Protein AF-A0A830BUR4-F1 (afdb_monomer)

Nearest PDB structures (foldseek):
  4pqi-assembly1_A  TM=8.474E-01  e=1.533E-12  Populus trichocarpa
  4pqh-assembly1_A  TM=8.146E-01  e=2.784E-12  Populus trichocarpa
  4pqh-assembly2_B  TM=8.080E-01  e=7.161E-12  Populus trichocarpa
  5lol-assembly1_A  TM=7.003E-01  e=1.569E-04  Arabidopsis thaliana
  5j4u-assembly1_A-2  TM=6.933E-01  e=1.624E-03  Populus trichocarpa

Organism: NCBI:txid374723

InterPro domains:
  IPR036282 Glutathione S-transferase, C-terminal domain superfamily [SSF47616] (143-254)
  IPR044629 Glutathione S-transferase L1/2/3 [PTHR44328] (130-256)

Sequence (258 aa):
MATLNISYHHSIIHNYTCYKNNSCKFCPKSSSIFVKKPLILKLLNYSATSGSIPAVSANASRSVEEVLPPVLDSSSNPPAIFDETPKLYISYSCPYAQRVWITRNWTARYNKTGAYRSKEQAVLVQGKSVPRKQAKIEFAEELFSFTGSFYKAVTTSLKENRMDEAGAAFDEIEIALSKFNDGPFFLGKFSLVDIAYAPFIERFRAFFSDLKNYDITSGRPRFALWVEEMNKIEAYKQTQLDPKEHVESYKKRFLSSK

pLDDT: mean 72.06, std 26.35, range [24.7, 98.56]

Foldseek 3Di:
DQDAAADADEADDPVDPCPPDQDPVPDPRPDDPPCPDDDPPPPPDDDDDDDDDDDDDDDDDDPPQDDDDDHDYPPDDDDDDPPPRHYQYDDLLDLVSLLVQLVSLVVVVCVVVCVVVVVVVVPPDDDDDPVLVVVLVVLLVVLVVCLVQQLVQLLVCLQVVHCPSNLVSLVVVLVQQVPDPCDLDSSRDDDSSLSSCVSVVLLSQLQCCVPVVDHSCVVRPSVVVSNVVQCVRPSSVSSDDDSVVSNVVSCVVRVPDD

Solvent-accessible surface area (backbone atoms only — not comparable to full-atom values): 16071 Å² total; per-residue (Å²): 133,90,72,72,40,79,40,50,31,80,54,65,94,62,90,76,59,67,83,77,45,103,68,49,96,87,52,87,69,95,67,81,78,75,78,70,83,77,81,86,83,72,84,81,80,79,88,78,85,92,81,91,81,82,93,76,83,92,76,79,92,69,84,77,80,77,83,76,78,76,78,34,42,80,86,51,81,84,75,85,89,82,75,88,65,53,65,48,70,36,45,84,85,38,48,74,43,40,33,56,50,29,51,49,41,42,51,54,49,41,58,72,71,48,57,59,74,54,48,73,75,50,74,83,64,84,90,73,61,66,68,66,56,49,54,48,51,54,52,45,54,53,50,61,62,42,52,60,58,44,53,46,33,39,53,49,20,65,58,71,74,48,53,68,56,27,49,53,47,51,49,51,49,30,54,47,36,62,74,29,88,77,39,66,25,62,71,8,47,89,48,72,66,50,44,67,47,45,46,54,51,58,41,50,51,38,37,32,42,74,77,64,74,39,66,87,45,67,98,25,68,55,44,39,48,29,54,55,56,51,67,68,35,63,38,46,54,79,62,63,73,61,55,65,60,45,33,54,55,44,42,64,72,57,64,59,76,131

Structure (mmCIF, N/CA/C/O backbone):
data_AF-A0A830BUR4-F1
#
_entry.id   AF-A0A830BUR4-F1
#
loop_
_atom_site.group_PDB
_atom_site.id
_atom_site.type_symbol
_atom_site.label_atom_id
_atom_site.label_alt_id
_atom_site.label_comp_id
_atom_site.label_asym_id
_atom_site.label_entity_id
_atom_site.label_seq_id
_atom_site.pdbx_PDB_ins_code
_atom_site.Cartn_x
_atom_site.Cartn_y
_atom_site.Cartn_z
_atom_site.occupancy
_atom_site.B_iso_or_equiv
_atom_site.auth_seq_id
_atom_site.auth_comp_id
_atom_site.auth_asym_id
_atom_site.auth_atom_id
_atom_site.pdbx_PDB_model_num
ATOM 1 N N . MET A 1 1 ? 19.780 -7.300 -23.190 1.00 29.19 1 MET A N 1
ATOM 2 C CA . MET A 1 1 ? 18.723 -7.109 -22.172 1.00 29.19 1 MET A CA 1
ATOM 3 C C . MET A 1 1 ? 19.359 -7.357 -20.819 1.00 29.19 1 MET A C 1
ATOM 5 O O . MET A 1 1 ? 19.787 -8.477 -20.594 1.00 29.19 1 MET A O 1
ATOM 9 N N . ALA A 1 2 ? 19.486 -6.344 -19.961 1.00 29.56 2 ALA A N 1
ATOM 10 C CA . ALA A 1 2 ? 19.961 -6.562 -18.597 1.00 29.56 2 ALA A CA 1
ATOM 11 C C . ALA A 1 2 ? 18.814 -7.158 -17.768 1.00 29.56 2 ALA A C 1
ATOM 13 O O . ALA A 1 2 ? 17.835 -6.477 -17.461 1.00 29.56 2 ALA A O 1
ATOM 14 N N . THR A 1 3 ? 18.893 -8.450 -17.469 1.00 30.92 3 THR A N 1
ATOM 15 C CA . THR A 1 3 ? 18.047 -9.112 -16.473 1.00 30.92 3 THR A CA 1
ATOM 16 C C . THR A 1 3 ? 18.556 -8.730 -15.086 1.00 30.92 3 THR A C 1
ATOM 18 O O . THR A 1 3 ? 19.649 -9.123 -14.693 1.00 30.92 3 THR A O 1
ATOM 21 N N . LEU A 1 4 ? 17.782 -7.918 -14.362 1.00 37.41 4 LEU A N 1
ATOM 22 C CA . LEU A 1 4 ? 17.985 -7.678 -12.932 1.00 37.41 4 LEU A CA 1
ATOM 23 C C . LEU A 1 4 ? 17.627 -8.955 -12.173 1.00 37.41 4 LEU A C 1
ATOM 25 O O . LEU A 1 4 ? 16.449 -9.303 -12.091 1.00 37.41 4 LEU A O 1
ATOM 29 N N . ASN A 1 5 ? 18.632 -9.633 -11.626 1.00 39.12 5 ASN A N 1
ATOM 30 C CA . ASN A 1 5 ? 18.430 -10.812 -10.793 1.00 39.12 5 ASN A CA 1
ATOM 31 C C . ASN A 1 5 ? 18.110 -10.375 -9.355 1.00 39.12 5 ASN A C 1
ATOM 33 O O . ASN A 1 5 ? 18.730 -9.451 -8.817 1.00 39.12 5 ASN A O 1
ATOM 37 N N . ILE A 1 6 ? 17.144 -11.037 -8.709 1.00 43.38 6 ILE A N 1
ATOM 38 C CA . ILE A 1 6 ? 17.003 -10.952 -7.250 1.00 43.38 6 ILE A CA 1
ATOM 39 C C . ILE A 1 6 ? 18.289 -11.488 -6.645 1.00 43.38 6 ILE A C 1
ATOM 41 O O . ILE A 1 6 ? 18.734 -12.579 -6.989 1.00 43.38 6 ILE A O 1
ATOM 45 N N . SER A 1 7 ? 18.871 -10.727 -5.732 1.00 42.72 7 SER A N 1
ATOM 46 C CA . SER A 1 7 ? 19.978 -11.191 -4.920 1.00 42.72 7 SER A CA 1
ATOM 47 C C . SER A 1 7 ? 19.622 -11.124 -3.449 1.00 42.72 7 SER A C 1
ATOM 49 O O . SER A 1 7 ? 20.155 -10.306 -2.731 1.00 42.72 7 SER A O 1
ATOM 51 N N . TYR A 1 8 ? 18.771 -12.043 -3.017 1.00 59.53 8 TYR A N 1
ATOM 52 C CA . TYR A 1 8 ? 18.863 -12.722 -1.728 1.00 59.53 8 TYR A CA 1
ATOM 53 C C . TYR A 1 8 ? 18.797 -11.952 -0.384 1.00 59.53 8 TYR A C 1
ATOM 55 O O . TYR A 1 8 ? 19.220 -10.813 -0.201 1.00 59.53 8 TYR A O 1
ATOM 63 N N . HIS A 1 9 ? 18.262 -12.678 0.596 1.00 34.72 9 HIS A N 1
ATOM 64 C CA . HIS A 1 9 ? 17.986 -12.280 1.974 1.00 34.72 9 HIS A CA 1
ATOM 65 C C . HIS A 1 9 ? 19.248 -12.200 2.856 1.00 34.72 9 HIS A C 1
ATOM 67 O O . HIS A 1 9 ? 20.237 -12.873 2.601 1.00 34.72 9 HIS A O 1
ATOM 73 N N . HIS A 1 10 ? 19.198 -11.427 3.944 1.00 31.17 10 HIS A N 1
ATOM 74 C CA . HIS A 1 10 ? 20.179 -11.494 5.030 1.00 31.17 10 HIS A CA 1
ATOM 75 C C . HIS A 1 10 ? 19.468 -12.028 6.276 1.00 31.17 10 HIS A C 1
ATOM 77 O O . HIS A 1 10 ? 18.821 -11.273 7.002 1.00 31.17 10 HIS A O 1
ATOM 83 N N . SER A 1 11 ? 19.541 -13.341 6.516 1.00 32.22 11 SER A N 1
ATOM 84 C CA . SER A 1 11 ? 19.067 -13.948 7.771 1.00 32.22 11 SER A CA 1
ATOM 85 C C . SER A 1 11 ? 20.181 -13.878 8.811 1.00 32.22 11 SER A C 1
ATOM 87 O O . SER A 1 11 ? 20.706 -14.902 9.232 1.00 32.22 11 SER A O 1
ATOM 89 N N . ILE A 1 12 ? 20.596 -12.672 9.207 1.00 31.47 12 ILE A N 1
ATOM 90 C CA . ILE A 1 12 ? 21.424 -12.517 10.407 1.00 31.47 12 ILE A CA 1
ATOM 91 C C . ILE A 1 12 ? 20.608 -11.797 11.467 1.00 31.47 12 ILE A C 1
ATOM 93 O O . ILE A 1 12 ? 20.089 -10.697 11.283 1.00 31.47 12 ILE A O 1
ATOM 97 N N . ILE A 1 13 ? 20.486 -12.500 12.584 1.00 31.89 13 ILE A N 1
ATOM 98 C CA . ILE A 1 13 ? 19.861 -12.134 13.842 1.00 31.89 13 ILE A CA 1
ATOM 99 C C . ILE A 1 13 ? 20.311 -10.726 14.267 1.00 31.89 13 ILE A C 1
ATOM 101 O O . ILE A 1 13 ? 21.321 -10.534 14.936 1.00 31.89 13 ILE A O 1
ATOM 105 N N . HIS A 1 14 ? 19.503 -9.721 13.948 1.00 30.14 14 HIS A N 1
ATOM 106 C CA . HIS A 1 14 ? 19.487 -8.441 14.656 1.00 30.14 14 HIS A CA 1
ATOM 107 C C . HIS A 1 14 ? 18.072 -8.145 15.150 1.00 30.14 14 HIS A C 1
ATOM 109 O O . HIS A 1 14 ? 17.513 -7.073 14.945 1.00 30.14 14 HIS A O 1
ATOM 115 N N . ASN A 1 15 ? 17.497 -9.126 15.851 1.00 33.59 15 ASN A N 1
ATOM 116 C CA . ASN A 1 15 ? 16.184 -9.007 16.484 1.00 33.59 15 ASN A CA 1
ATOM 117 C C . ASN A 1 15 ? 16.179 -8.133 17.757 1.00 33.59 15 ASN A C 1
ATOM 119 O O . ASN A 1 15 ? 15.115 -7.929 18.322 1.00 33.59 15 ASN A O 1
ATOM 123 N N . TYR A 1 16 ? 17.317 -7.584 18.214 1.00 31.39 16 TYR A N 1
ATOM 124 C CA . TYR A 1 16 ? 17.347 -6.801 19.466 1.00 31.39 16 TYR A CA 1
ATOM 125 C C . TYR A 1 16 ? 18.245 -5.548 19.491 1.00 31.39 16 TYR A C 1
ATOM 127 O O . TYR A 1 16 ? 18.172 -4.784 20.452 1.00 31.39 16 TYR A O 1
ATOM 135 N N . THR A 1 17 ? 19.053 -5.262 18.463 1.00 26.72 17 THR A N 1
ATOM 136 C CA . THR A 1 17 ? 20.094 -4.208 18.553 1.00 26.72 17 THR A CA 1
ATOM 137 C C . THR A 1 17 ? 19.913 -2.993 17.643 1.00 26.72 17 THR A C 1
ATOM 139 O O . THR A 1 17 ? 20.356 -1.915 18.031 1.00 26.72 17 THR A O 1
ATOM 142 N N . CYS A 1 18 ? 19.213 -3.072 16.502 1.00 30.58 18 CYS A N 1
ATOM 143 C CA . CYS A 1 18 ? 19.054 -1.883 15.636 1.00 30.58 18 CYS A CA 1
ATOM 144 C C . CYS A 1 18 ? 18.072 -0.836 16.211 1.00 30.58 18 CYS A C 1
ATOM 146 O O . CYS A 1 18 ? 18.044 0.302 15.758 1.00 30.58 18 CYS A O 1
ATOM 148 N N . TYR A 1 19 ? 17.298 -1.190 17.244 1.00 42.25 19 TYR A N 1
ATOM 149 C CA . TYR A 1 19 ? 16.300 -0.298 17.848 1.00 42.25 19 TYR A CA 1
ATOM 150 C C . TYR A 1 19 ? 16.772 0.441 19.108 1.00 42.25 19 TYR A C 1
ATOM 152 O O . TYR A 1 19 ? 16.088 1.363 19.546 1.00 42.25 19 TYR A O 1
ATOM 160 N N . LYS A 1 20 ? 17.914 0.063 19.708 1.00 30.20 20 LYS A N 1
ATOM 161 C CA . LYS A 1 20 ? 18.373 0.674 20.972 1.00 30.20 20 LYS A CA 1
ATOM 162 C C . LYS A 1 20 ? 19.287 1.884 20.799 1.00 30.20 20 LYS A C 1
ATOM 164 O O . LYS A 1 20 ? 19.367 2.681 21.717 1.00 30.20 20 LYS A O 1
ATOM 169 N N . ASN A 1 21 ? 19.911 2.062 19.639 1.00 27.56 21 ASN A N 1
ATOM 170 C CA . ASN A 1 21 ? 20.669 3.266 19.313 1.00 27.56 21 ASN A CA 1
ATOM 171 C C . ASN A 1 21 ? 20.407 3.617 17.852 1.00 27.56 21 ASN A C 1
ATOM 173 O O . ASN A 1 21 ? 20.611 2.777 16.979 1.00 27.56 21 ASN A O 1
ATOM 177 N N . ASN A 1 22 ? 19.972 4.854 17.592 1.00 32.97 22 ASN A N 1
ATOM 178 C CA . ASN A 1 22 ? 19.757 5.460 16.271 1.00 32.97 22 ASN A CA 1
ATOM 179 C C . ASN A 1 22 ? 21.063 5.555 15.452 1.00 32.97 22 ASN A C 1
ATOM 181 O O . ASN A 1 22 ? 21.472 6.631 15.023 1.00 32.97 22 ASN A O 1
ATOM 185 N N . SER A 1 23 ? 21.778 4.455 15.255 1.00 35.88 23 SER A N 1
ATOM 186 C CA . SER A 1 23 ? 23.061 4.378 14.564 1.00 35.88 23 SER A CA 1
ATOM 187 C C . SER A 1 23 ? 23.277 2.986 13.973 1.00 35.88 23 SER A C 1
ATOM 189 O O . SER A 1 23 ? 24.282 2.337 14.241 1.00 35.88 23 SER A O 1
ATOM 191 N N . CYS A 1 24 ? 22.352 2.535 13.129 1.00 33.59 24 CYS A N 1
ATOM 192 C CA . CYS A 1 24 ? 22.669 1.516 12.134 1.00 33.59 24 CYS A CA 1
ATOM 193 C C . CYS A 1 24 ? 23.427 2.205 10.984 1.00 33.59 24 CYS A C 1
ATOM 195 O O . CYS A 1 24 ? 22.857 3.007 10.253 1.00 33.59 24 CYS A O 1
ATOM 197 N N . LYS A 1 25 ? 24.732 1.920 10.843 1.00 33.06 25 LYS A N 1
ATOM 198 C CA . LYS A 1 25 ? 25.628 2.495 9.812 1.00 33.06 25 LYS A CA 1
ATOM 199 C C . LYS A 1 25 ? 25.285 2.083 8.364 1.00 33.06 25 LYS A C 1
ATOM 201 O O . LYS A 1 25 ? 25.963 2.525 7.448 1.00 33.06 25 LYS A O 1
ATOM 206 N N . PHE A 1 26 ? 24.232 1.289 8.155 1.00 31.98 26 PHE A N 1
ATOM 207 C CA . PHE A 1 26 ? 23.741 0.863 6.836 1.00 31.98 26 PHE A CA 1
ATOM 208 C C . PHE A 1 26 ? 22.272 1.234 6.551 1.00 31.98 26 PHE A C 1
ATOM 210 O O . PHE A 1 26 ? 21.742 0.879 5.503 1.00 31.98 26 PHE A O 1
ATOM 217 N N . CYS A 1 27 ? 21.630 2.006 7.436 1.00 25.98 27 CYS A N 1
ATOM 218 C CA . CYS A 1 27 ? 20.387 2.718 7.132 1.00 25.98 27 CYS A CA 1
ATOM 219 C C . CYS A 1 27 ? 20.679 4.222 7.197 1.00 25.98 27 CYS A C 1
ATOM 221 O O . CYS A 1 27 ? 21.118 4.687 8.254 1.00 25.98 27 CYS A O 1
ATOM 223 N N . PRO A 1 28 ? 20.448 5.014 6.132 1.00 26.53 28 PRO A N 1
ATOM 224 C CA . PRO A 1 28 ? 20.547 6.460 6.257 1.00 26.53 28 PRO A CA 1
ATOM 225 C C . PRO A 1 28 ? 19.533 6.921 7.313 1.00 26.53 28 PRO A C 1
ATOM 227 O O . PRO A 1 28 ? 18.344 6.607 7.236 1.00 26.53 28 PRO A O 1
ATOM 230 N N . LYS A 1 29 ? 20.023 7.610 8.350 1.00 24.70 29 LYS A N 1
ATOM 231 C CA . LYS A 1 29 ? 19.183 8.155 9.418 1.00 24.70 29 LYS A CA 1
ATOM 232 C C . LYS A 1 29 ? 18.200 9.151 8.806 1.00 24.70 29 LYS A C 1
ATOM 234 O O . LYS A 1 29 ? 18.602 10.082 8.115 1.00 24.70 29 LYS A O 1
ATOM 239 N N . SER A 1 30 ? 16.918 8.962 9.100 1.00 36.38 30 SER A N 1
ATOM 240 C CA . SER A 1 30 ? 15.850 9.912 8.794 1.00 36.38 30 SER A CA 1
ATOM 241 C C . SER A 1 30 ? 15.926 11.109 9.744 1.00 36.38 30 SER A C 1
ATOM 243 O O . SER A 1 30 ? 15.117 11.256 10.656 1.00 36.38 30 SER A O 1
ATOM 245 N N . SER A 1 31 ? 16.917 11.963 9.544 1.00 31.47 31 SER A N 1
ATOM 246 C CA . SER A 1 31 ? 16.886 13.346 10.002 1.00 31.47 31 SER A CA 1
ATOM 247 C C . SER A 1 31 ? 17.868 14.135 9.146 1.00 31.47 31 SER A C 1
ATOM 249 O O . SER A 1 31 ? 19.060 13.839 9.094 1.00 31.47 31 SER A O 1
ATOM 251 N N . SER A 1 32 ? 17.341 15.132 8.433 1.00 31.39 32 SER A N 1
ATOM 252 C CA . SER A 1 32 ? 18.085 16.083 7.598 1.00 31.39 32 SER A CA 1
ATOM 253 C C . SER A 1 32 ? 18.893 15.486 6.433 1.00 31.39 32 SER A C 1
ATOM 255 O O . SER A 1 32 ? 20.097 15.692 6.328 1.00 31.39 32 SER A O 1
ATOM 257 N N . ILE A 1 33 ? 18.215 14.871 5.457 1.00 27.61 33 ILE A N 1
ATOM 258 C CA . ILE A 1 33 ? 18.626 15.117 4.068 1.00 27.61 33 ILE A CA 1
ATOM 259 C C . ILE A 1 33 ? 17.928 16.417 3.697 1.00 27.61 33 ILE A C 1
ATOM 261 O O . ILE A 1 33 ? 16.770 16.428 3.288 1.00 27.61 33 ILE A O 1
ATOM 265 N N . PHE A 1 34 ? 18.627 17.534 3.902 1.00 25.08 34 PHE A N 1
ATOM 266 C CA . PHE A 1 34 ? 18.372 18.715 3.093 1.00 25.08 34 PHE A CA 1
ATOM 267 C C . PHE A 1 34 ? 18.402 18.223 1.647 1.00 25.08 34 PHE A C 1
ATOM 269 O O . PHE A 1 34 ? 19.469 17.880 1.134 1.00 25.08 34 PHE A O 1
ATOM 276 N N . VAL A 1 35 ? 17.239 18.145 1.001 1.00 30.64 35 VAL A N 1
ATOM 277 C CA . VAL A 1 35 ? 17.153 17.995 -0.448 1.00 30.64 35 VAL A CA 1
ATOM 278 C C . VAL A 1 35 ? 17.652 19.318 -1.024 1.00 30.64 35 VAL A C 1
ATOM 280 O O . VAL A 1 35 ? 16.893 20.163 -1.488 1.00 30.64 35 VAL A O 1
ATOM 283 N N . LYS A 1 36 ? 18.969 19.547 -0.968 1.00 31.00 36 LYS A N 1
ATOM 284 C CA . LYS A 1 36 ? 19.614 20.407 -1.949 1.00 31.00 36 LYS A CA 1
ATOM 285 C C . LYS A 1 36 ? 19.379 19.686 -3.265 1.00 31.00 36 LYS A C 1
ATOM 287 O O . LYS A 1 36 ? 20.003 18.654 -3.485 1.00 31.00 36 LYS A O 1
ATOM 292 N N . LYS A 1 37 ? 18.391 20.176 -4.030 1.00 46.41 37 LYS A N 1
ATOM 293 C CA . LYS A 1 37 ? 17.994 19.741 -5.381 1.00 46.41 37 LYS A CA 1
ATOM 294 C C . LYS A 1 37 ? 18.984 18.746 -5.995 1.00 46.41 37 LYS A C 1
ATOM 296 O O . LYS A 1 37 ? 20.097 19.160 -6.327 1.00 46.41 37 LYS A O 1
ATOM 301 N N . PRO A 1 38 ? 18.576 17.493 -6.244 1.00 38.59 38 PRO A N 1
ATOM 302 C CA . PRO A 1 38 ? 19.305 16.726 -7.240 1.00 38.59 38 PRO A CA 1
ATOM 303 C C . PRO A 1 38 ? 18.405 15.928 -8.198 1.00 38.59 38 PRO A C 1
ATOM 305 O O . PRO A 1 38 ? 17.575 15.120 -7.806 1.00 38.59 38 PRO A O 1
ATOM 308 N N . LEU A 1 39 ? 18.704 16.109 -9.488 1.00 33.47 39 LEU A N 1
ATOM 309 C CA . LEU A 1 39 ? 18.888 15.017 -10.455 1.00 33.47 39 LEU A CA 1
ATOM 310 C C . LEU A 1 39 ? 17.662 14.223 -10.946 1.00 33.47 39 LEU A C 1
ATOM 312 O O . LEU A 1 39 ? 17.763 13.023 -11.169 1.00 33.47 39 LEU A O 1
ATOM 316 N N . ILE A 1 40 ? 16.566 14.897 -11.299 1.00 30.31 40 ILE A N 1
ATOM 317 C CA . ILE A 1 40 ? 15.595 14.339 -12.272 1.00 30.31 40 ILE A CA 1
ATOM 318 C C . ILE A 1 40 ? 16.031 14.597 -13.736 1.00 30.31 40 ILE A C 1
ATOM 320 O O . ILE A 1 40 ? 15.527 13.970 -14.661 1.00 30.31 40 ILE A O 1
ATOM 324 N N . LEU A 1 41 ? 17.042 15.443 -13.982 1.00 27.62 41 LEU A N 1
ATOM 325 C CA . LEU A 1 41 ? 17.372 15.920 -15.337 1.00 27.62 41 LEU A CA 1
ATOM 326 C C . LEU A 1 41 ? 18.571 15.248 -16.042 1.00 27.62 41 LEU A C 1
ATOM 328 O O . LEU A 1 41 ? 19.046 15.779 -17.040 1.00 27.62 41 LEU A O 1
ATOM 332 N N . LYS A 1 42 ? 19.098 14.112 -15.563 1.00 26.28 42 LYS A N 1
ATOM 333 C CA . LYS A 1 42 ? 20.280 13.466 -16.192 1.00 26.28 42 LYS A CA 1
ATOM 334 C C . LYS A 1 42 ? 20.063 12.076 -16.794 1.00 26.28 42 LYS A C 1
ATOM 336 O O . LYS A 1 42 ? 21.001 11.532 -17.361 1.00 26.28 42 LYS A O 1
ATOM 341 N N . LEU A 1 43 ? 18.847 11.531 -16.768 1.00 28.53 43 LEU A N 1
ATOM 342 C CA . LEU A 1 43 ? 18.550 10.239 -17.409 1.00 28.53 43 LEU A CA 1
ATOM 343 C C . LEU A 1 43 ? 18.081 10.347 -18.874 1.00 28.53 43 LEU A C 1
ATOM 345 O O . LEU A 1 43 ? 17.700 9.337 -19.450 1.00 28.53 43 LEU A O 1
ATOM 349 N N . LEU A 1 44 ? 18.123 11.534 -19.492 1.00 26.98 44 LEU A N 1
ATOM 350 C CA . LEU A 1 44 ? 17.618 11.738 -20.860 1.00 26.98 44 LEU A CA 1
ATOM 351 C C . LEU A 1 44 ? 18.677 11.758 -21.976 1.00 26.98 44 LEU A C 1
ATOM 353 O O . LEU A 1 44 ? 18.289 11.788 -23.134 1.00 26.98 44 LEU A O 1
ATOM 357 N N . ASN A 1 45 ? 19.982 11.695 -21.687 1.00 28.73 45 ASN A N 1
ATOM 358 C CA . ASN A 1 45 ? 21.013 11.853 -22.728 1.00 28.73 45 ASN A CA 1
ATOM 359 C C . ASN A 1 45 ? 22.054 10.724 -22.735 1.00 28.73 45 ASN A C 1
ATOM 361 O O . ASN A 1 45 ? 23.247 10.980 -22.579 1.00 28.73 45 ASN A O 1
ATOM 365 N N . TYR A 1 46 ? 21.625 9.479 -22.952 1.00 26.97 46 TYR A N 1
ATOM 366 C CA . TYR A 1 46 ? 22.544 8.423 -23.389 1.00 26.97 46 TYR A CA 1
ATOM 367 C C . TYR A 1 46 ? 22.088 7.880 -24.744 1.00 26.97 46 TYR A C 1
ATOM 369 O O . TYR A 1 46 ? 21.236 7.002 -24.835 1.00 26.97 46 TYR A O 1
ATOM 377 N N . SER A 1 47 ? 22.631 8.477 -25.807 1.00 31.22 47 SER A N 1
ATOM 378 C CA . SER A 1 47 ? 22.483 7.995 -27.179 1.00 31.22 47 SER A CA 1
ATOM 379 C C . SER A 1 47 ? 23.393 6.781 -27.366 1.00 31.22 47 SER A C 1
ATOM 381 O O . SER A 1 47 ? 24.609 6.903 -27.229 1.00 31.22 47 SER A O 1
ATOM 383 N N . ALA A 1 48 ? 22.809 5.618 -27.657 1.00 29.77 48 ALA A N 1
ATOM 384 C CA . ALA A 1 48 ? 23.545 4.441 -28.105 1.00 29.77 48 ALA A CA 1
ATOM 385 C C . ALA A 1 48 ? 23.256 4.204 -29.593 1.00 29.77 48 ALA A C 1
ATOM 387 O O . ALA A 1 48 ? 22.106 4.145 -30.029 1.00 29.77 48 ALA A O 1
ATOM 388 N N . THR A 1 49 ? 24.341 4.117 -30.352 1.00 26.88 49 THR A N 1
ATOM 389 C CA . THR A 1 49 ? 24.440 4.000 -31.806 1.00 26.88 49 THR A CA 1
ATOM 390 C C . THR A 1 49 ? 23.757 2.751 -32.375 1.00 26.88 49 THR A C 1
ATOM 392 O O . THR A 1 49 ? 23.697 1.688 -31.760 1.00 26.88 49 THR A O 1
ATOM 395 N N . SER A 1 50 ? 23.223 2.909 -33.587 1.00 30.48 50 SER A N 1
ATOM 396 C CA . SER A 1 50 ? 22.430 1.936 -34.340 1.00 30.48 50 SER A CA 1
ATOM 397 C C . SER A 1 50 ? 23.263 0.786 -34.917 1.00 30.48 50 SER A C 1
ATOM 399 O O . SER A 1 50 ? 24.153 1.021 -35.732 1.00 30.48 50 SER A O 1
ATOM 401 N N . GLY A 1 51 ? 22.894 -0.454 -34.588 1.00 26.59 51 GLY A N 1
ATOM 402 C CA . GLY A 1 51 ? 23.277 -1.667 -35.318 1.00 26.59 51 GLY A CA 1
ATOM 403 C C . GLY A 1 51 ? 22.034 -2.496 -35.657 1.00 26.59 51 GLY A C 1
ATOM 404 O O . GLY A 1 51 ? 21.229 -2.797 -34.777 1.00 26.59 51 GLY A O 1
ATOM 405 N N . SER A 1 52 ? 21.842 -2.813 -36.936 1.00 33.06 52 SER A N 1
ATOM 406 C CA . SER A 1 52 ? 20.677 -3.508 -37.507 1.00 33.06 52 SER A CA 1
ATOM 407 C C . SER A 1 52 ? 20.848 -5.031 -37.536 1.00 33.06 52 SER A C 1
ATOM 409 O O . SER A 1 52 ? 21.813 -5.498 -38.133 1.00 33.06 52 SER A O 1
ATOM 411 N N . ILE A 1 53 ? 19.895 -5.800 -36.979 1.00 31.30 53 ILE A N 1
ATOM 412 C CA . ILE A 1 53 ? 19.777 -7.278 -37.097 1.00 31.30 53 ILE A CA 1
ATOM 413 C C . ILE A 1 53 ? 18.271 -7.682 -37.101 1.00 31.30 53 ILE A C 1
ATOM 415 O O . ILE A 1 53 ? 17.480 -6.979 -36.463 1.00 31.30 53 ILE A O 1
ATOM 419 N N . PRO A 1 54 ? 17.840 -8.731 -37.852 1.00 31.91 54 PRO A N 1
ATOM 420 C CA . PRO A 1 54 ? 16.499 -8.816 -38.437 1.00 31.91 54 PRO A CA 1
ATOM 421 C C . PRO A 1 54 ? 15.421 -9.443 -37.536 1.00 31.91 54 PRO A C 1
ATOM 423 O O . PRO A 1 54 ? 15.690 -10.034 -36.492 1.00 31.91 54 PRO A O 1
ATOM 426 N N . ALA A 1 55 ? 14.170 -9.268 -37.973 1.00 34.91 55 ALA A N 1
ATOM 427 C CA . ALA A 1 55 ? 12.942 -9.634 -37.279 1.00 34.91 55 ALA A CA 1
ATOM 428 C C . ALA A 1 55 ? 12.793 -11.148 -37.050 1.00 34.91 55 ALA A C 1
ATOM 430 O O . ALA A 1 55 ? 12.899 -11.939 -37.985 1.00 34.91 55 ALA A O 1
ATOM 431 N N . VAL A 1 56 ? 12.449 -11.529 -35.815 1.00 29.30 56 VAL A N 1
ATOM 432 C CA . VAL A 1 56 ? 11.968 -12.872 -35.474 1.00 29.30 56 VAL A CA 1
ATOM 433 C C . VAL A 1 56 ? 10.595 -12.766 -34.814 1.00 29.30 56 VAL A C 1
ATOM 435 O O . VAL A 1 56 ? 10.344 -11.903 -33.974 1.00 29.30 56 VAL A O 1
ATOM 438 N N . SER A 1 57 ? 9.727 -13.654 -35.292 1.00 32.00 57 SER A N 1
ATOM 439 C CA . SER A 1 57 ? 8.296 -13.821 -35.056 1.00 32.00 57 SER A CA 1
ATOM 440 C C . SER A 1 57 ? 7.824 -13.667 -33.604 1.00 32.00 57 SER A C 1
ATOM 442 O O . SER A 1 57 ? 8.446 -14.157 -32.661 1.00 32.00 57 SER A O 1
ATOM 444 N N . ALA A 1 58 ? 6.663 -13.023 -33.458 1.00 38.66 58 ALA A N 1
ATOM 445 C CA . ALA A 1 58 ? 5.917 -12.892 -32.217 1.00 38.66 58 ALA A CA 1
ATOM 446 C C . ALA A 1 58 ? 5.318 -14.244 -31.806 1.00 38.66 58 ALA A C 1
ATOM 448 O O . ALA A 1 58 ? 4.490 -14.798 -32.524 1.00 38.66 58 ALA A O 1
ATOM 449 N N . ASN A 1 59 ? 5.692 -14.739 -30.624 1.00 30.81 59 ASN A N 1
ATOM 450 C CA . ASN A 1 59 ? 4.998 -15.846 -29.974 1.00 30.81 59 ASN A CA 1
ATOM 451 C C . ASN A 1 59 ? 4.440 -15.428 -28.610 1.00 30.81 59 ASN A C 1
ATOM 453 O O . ASN A 1 59 ? 5.006 -14.59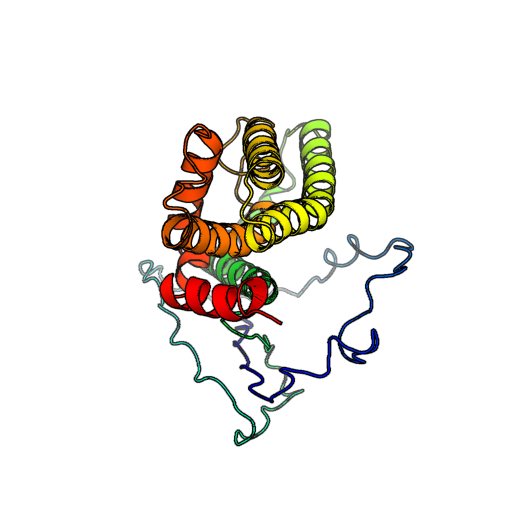9 -27.897 1.00 30.81 59 ASN A O 1
ATOM 457 N N . ALA A 1 60 ? 3.276 -16.007 -28.323 1.00 32.25 60 ALA A N 1
ATOM 458 C CA . ALA A 1 60 ? 2.298 -15.655 -27.307 1.00 32.25 60 ALA A CA 1
ATOM 459 C C . ALA A 1 60 ? 2.844 -15.428 -25.885 1.00 32.25 60 ALA A C 1
ATOM 461 O O . ALA A 1 60 ? 3.790 -16.066 -25.422 1.00 32.25 60 ALA A O 1
ATOM 462 N N . SER A 1 61 ? 2.170 -14.524 -25.168 1.00 38.00 61 SER A N 1
ATOM 463 C CA . SER A 1 61 ? 2.448 -14.122 -23.791 1.00 38.00 61 SER A CA 1
ATOM 464 C C . SER A 1 61 ? 2.243 -15.268 -22.796 1.00 38.00 61 SER A C 1
ATOM 466 O O . SER A 1 61 ? 1.177 -15.407 -22.197 1.00 38.00 61 SER A O 1
ATOM 468 N N . ARG A 1 62 ? 3.285 -16.066 -22.569 1.00 38.00 62 ARG A N 1
ATOM 469 C CA . ARG A 1 62 ? 3.394 -16.910 -21.377 1.00 38.00 62 ARG A CA 1
ATOM 470 C C . ARG A 1 62 ? 3.864 -16.022 -20.224 1.00 38.00 62 ARG A C 1
ATOM 472 O O . ARG A 1 62 ? 4.959 -15.461 -20.282 1.00 38.00 62 ARG A O 1
ATOM 479 N N . SER A 1 63 ? 3.035 -15.841 -19.196 1.00 44.75 63 SER A N 1
ATOM 480 C CA . SER A 1 63 ? 3.487 -15.286 -17.917 1.00 44.75 63 SER A CA 1
ATOM 481 C C . SER A 1 63 ? 4.567 -16.216 -17.373 1.00 44.75 63 SER A C 1
ATOM 483 O O . SER A 1 63 ? 4.279 -17.341 -16.975 1.00 44.75 63 SER A O 1
ATOM 485 N N . VAL A 1 64 ? 5.826 -15.789 -17.446 1.00 52.66 64 VAL A N 1
ATOM 486 C CA . VAL A 1 64 ? 6.933 -16.521 -16.831 1.00 52.66 64 VAL A CA 1
ATOM 487 C C . VAL A 1 64 ? 6.795 -16.302 -15.332 1.00 52.66 64 VAL A C 1
ATOM 489 O O . VAL A 1 64 ? 7.031 -15.194 -14.850 1.00 52.66 64 VAL A O 1
ATOM 492 N N . GLU A 1 65 ? 6.318 -17.323 -14.629 1.00 60.53 65 GLU A N 1
ATOM 493 C CA . GLU A 1 65 ? 6.400 -17.385 -13.176 1.00 60.53 65 GLU A CA 1
ATOM 494 C C . GLU A 1 65 ? 7.884 -17.449 -12.808 1.00 60.53 65 GLU A C 1
ATOM 496 O O . GLU A 1 65 ? 8.625 -18.311 -13.287 1.00 60.53 65 GLU A O 1
ATOM 501 N N . GLU A 1 66 ? 8.350 -16.445 -12.071 1.00 71.81 66 GLU A N 1
ATOM 502 C CA . GLU A 1 66 ? 9.741 -16.365 -11.644 1.00 71.81 66 GLU A CA 1
ATOM 503 C C . GLU A 1 66 ? 9.940 -17.341 -10.488 1.00 71.81 66 GLU A C 1
ATOM 505 O O . GLU A 1 66 ? 9.328 -17.190 -9.433 1.00 71.81 66 GLU A O 1
ATOM 510 N N . VAL A 1 67 ? 10.794 -18.346 -10.688 1.00 77.12 67 VAL A N 1
ATOM 511 C CA . VAL A 1 67 ? 11.204 -19.240 -9.604 1.00 77.12 67 VAL A CA 1
ATOM 512 C C . VAL A 1 67 ? 12.021 -18.418 -8.613 1.00 77.12 67 VAL A C 1
ATOM 514 O O . VAL A 1 67 ? 13.106 -17.938 -8.950 1.00 77.12 67 VAL A O 1
ATOM 517 N N . LEU A 1 68 ? 11.483 -18.225 -7.406 1.00 78.94 68 LEU A N 1
ATOM 518 C CA . LEU A 1 68 ? 12.140 -17.412 -6.391 1.00 78.94 68 LEU A CA 1
ATOM 519 C C . LEU A 1 68 ? 13.416 -18.103 -5.896 1.00 78.94 68 LEU A C 1
ATOM 521 O O . LEU A 1 68 ? 13.368 -19.275 -5.514 1.00 78.94 68 LEU A O 1
ATOM 525 N N . PRO A 1 69 ? 14.554 -17.391 -5.862 1.00 83.38 69 PRO A N 1
ATOM 526 C CA . PRO A 1 69 ? 15.765 -17.930 -5.274 1.00 83.38 69 PRO A CA 1
ATOM 527 C C . PRO A 1 69 ? 15.586 -18.268 -3.781 1.00 83.38 69 PRO A C 1
ATOM 529 O O . PRO A 1 69 ? 14.863 -17.540 -3.085 1.00 83.38 69 PRO A O 1
ATOM 532 N N . PRO A 1 70 ? 16.294 -19.294 -3.261 1.00 81.81 70 PRO A N 1
ATOM 533 C CA . PRO A 1 70 ? 16.263 -19.641 -1.842 1.00 81.81 70 PRO A CA 1
ATOM 534 C C . PRO A 1 70 ? 16.777 -18.492 -0.968 1.00 81.81 70 PRO A C 1
ATOM 536 O O . PRO A 1 70 ? 17.633 -17.713 -1.373 1.00 81.81 70 PRO A O 1
ATOM 539 N N . VAL A 1 71 ? 16.258 -18.385 0.252 1.00 82.62 71 VAL A N 1
ATOM 540 C CA . VAL A 1 71 ? 16.657 -17.368 1.237 1.00 82.62 71 VAL A CA 1
ATOM 541 C C . VAL A 1 71 ? 18.093 -17.641 1.702 1.00 82.62 71 VAL A C 1
ATOM 543 O O . VAL A 1 71 ? 18.373 -18.740 2.166 1.00 82.62 71 VAL A O 1
ATOM 546 N N . LEU A 1 72 ? 18.995 -16.652 1.615 1.00 79.50 72 LEU A N 1
ATOM 547 C CA . LEU A 1 72 ? 20.338 -16.784 2.193 1.00 79.50 72 LEU A CA 1
ATOM 548 C C . LEU A 1 72 ? 20.311 -16.516 3.703 1.00 79.50 72 LEU A C 1
ATOM 550 O O . LEU A 1 72 ? 19.640 -15.604 4.204 1.00 79.50 72 LEU A O 1
ATOM 554 N N . ASP A 1 73 ? 21.081 -17.307 4.431 1.00 82.75 73 ASP A N 1
ATOM 555 C CA . ASP A 1 73 ? 21.267 -17.230 5.875 1.00 82.75 73 ASP A CA 1
ATOM 556 C C . ASP A 1 73 ? 22.735 -16.979 6.247 1.00 82.75 73 ASP A C 1
ATOM 558 O O . ASP A 1 73 ? 23.588 -16.766 5.385 1.00 82.75 73 ASP A O 1
ATOM 562 N N . SER A 1 74 ? 23.043 -16.972 7.545 1.00 84.12 74 SER A N 1
ATOM 563 C CA . SER A 1 74 ? 24.412 -16.778 8.036 1.00 84.12 74 SER A CA 1
ATOM 564 C C . SER A 1 74 ? 25.405 -17.857 7.587 1.00 84.12 74 SER A C 1
ATOM 566 O O . SER A 1 74 ? 26.604 -17.656 7.748 1.00 84.12 74 SER A O 1
ATOM 568 N N . SER A 1 75 ? 24.929 -18.997 7.074 1.00 86.94 75 SER A N 1
ATOM 569 C CA . SER A 1 75 ? 25.759 -20.099 6.571 1.00 86.94 75 SER A CA 1
ATOM 570 C C . SER A 1 75 ? 25.995 -20.037 5.058 1.00 86.94 75 SER A C 1
ATOM 572 O O . SER A 1 75 ? 26.784 -20.807 4.514 1.00 86.94 75 SER A O 1
ATOM 574 N N . SER A 1 76 ? 25.325 -19.114 4.369 1.00 86.19 76 SER A N 1
ATOM 575 C CA . SER A 1 76 ? 25.375 -18.997 2.919 1.00 86.19 76 SER A CA 1
ATOM 576 C C . SER A 1 76 ? 26.663 -18.339 2.425 1.00 86.19 76 SER A C 1
ATOM 578 O O . SER A 1 76 ? 27.149 -17.362 2.999 1.00 86.19 76 SER A O 1
ATOM 580 N N . ASN A 1 77 ? 27.184 -18.826 1.297 1.00 86.25 77 ASN A N 1
ATOM 581 C CA . ASN A 1 77 ? 28.325 -18.196 0.638 1.00 86.25 77 ASN A CA 1
ATOM 582 C C . ASN A 1 77 ? 27.950 -16.797 0.112 1.00 86.25 77 ASN A C 1
ATOM 584 O O . ASN A 1 77 ? 26.856 -16.622 -0.436 1.00 86.25 77 ASN A O 1
ATOM 588 N N . PRO A 1 78 ? 28.843 -15.797 0.235 1.00 84.12 78 PRO A N 1
ATOM 589 C CA . PRO A 1 78 ? 28.558 -14.450 -0.235 1.00 84.12 78 PRO A CA 1
ATOM 590 C C . PRO A 1 78 ? 28.451 -14.418 -1.771 1.00 84.12 78 PRO A C 1
ATOM 592 O O . PRO A 1 78 ? 29.331 -14.946 -2.457 1.00 84.12 78 PRO A O 1
ATOM 595 N N . PRO A 1 79 ? 27.406 -13.789 -2.340 1.00 83.06 79 PRO A N 1
ATOM 596 C CA . PRO A 1 79 ? 27.298 -13.619 -3.784 1.00 83.06 79 PRO A CA 1
ATOM 597 C C . PRO A 1 79 ? 28.360 -12.638 -4.305 1.00 83.06 79 PRO A C 1
ATOM 599 O O . PRO A 1 79 ? 28.791 -11.729 -3.594 1.00 83.06 79 PRO A O 1
ATOM 602 N N . ALA A 1 80 ? 28.752 -12.779 -5.573 1.00 86.50 80 ALA A N 1
ATOM 603 C CA . ALA A 1 80 ? 29.676 -11.847 -6.218 1.00 86.50 80 ALA A CA 1
ATOM 604 C C . ALA A 1 80 ? 29.080 -10.425 -6.280 1.00 86.50 80 ALA A C 1
ATOM 606 O O . ALA A 1 80 ? 27.942 -10.235 -6.715 1.00 86.50 80 ALA A O 1
ATOM 607 N N . ILE A 1 81 ? 29.845 -9.415 -5.853 1.00 79.81 81 ILE A N 1
ATOM 608 C CA . ILE A 1 81 ? 29.330 -8.048 -5.638 1.00 79.81 81 ILE A CA 1
ATOM 609 C C . ILE A 1 81 ? 29.518 -7.137 -6.870 1.00 79.81 81 ILE A C 1
ATOM 611 O O . ILE A 1 81 ? 28.719 -6.227 -7.070 1.00 79.81 81 ILE A O 1
ATOM 615 N N . PHE A 1 82 ? 30.509 -7.402 -7.730 1.00 84.38 82 PHE A N 1
ATOM 616 C CA . PHE A 1 82 ? 30.876 -6.539 -8.869 1.00 84.38 82 PHE A CA 1
ATOM 617 C C . PHE A 1 82 ? 31.122 -7.326 -10.165 1.00 84.38 82 PHE A C 1
ATOM 619 O O . PHE A 1 82 ? 32.119 -7.132 -10.847 1.00 84.38 82 PHE A O 1
ATOM 626 N N . ASP A 1 83 ? 30.219 -8.240 -10.499 1.00 84.25 83 ASP A N 1
ATOM 627 C CA . ASP A 1 83 ? 30.287 -9.101 -11.691 1.00 84.25 83 ASP A CA 1
ATOM 628 C C . ASP A 1 83 ? 29.462 -8.556 -12.873 1.00 84.25 83 ASP A C 1
ATOM 630 O O . ASP A 1 83 ? 28.963 -9.326 -13.691 1.00 84.25 83 ASP A O 1
ATOM 634 N N . GLU A 1 84 ? 29.230 -7.239 -12.908 1.00 85.31 84 GLU A N 1
ATOM 635 C CA . GLU A 1 84 ? 28.401 -6.543 -13.910 1.00 85.31 84 GLU A CA 1
ATOM 636 C C . GLU A 1 84 ? 26.935 -7.018 -13.987 1.00 85.31 84 GLU A C 1
ATOM 638 O O . GLU A 1 84 ? 26.141 -6.491 -14.770 1.00 85.31 84 GLU A O 1
ATOM 643 N N . THR A 1 85 ? 26.529 -7.956 -13.127 1.00 81.62 85 THR A N 1
ATOM 644 C CA . THR A 1 85 ? 25.156 -8.441 -13.045 1.00 81.62 85 THR A CA 1
ATOM 645 C C . THR A 1 85 ? 24.409 -7.631 -11.992 1.00 81.62 85 THR A C 1
ATOM 647 O O . THR A 1 85 ? 24.730 -7.722 -10.801 1.00 81.62 85 THR A O 1
ATOM 650 N N . PRO A 1 86 ? 23.392 -6.841 -12.377 1.00 84.00 86 PRO A N 1
ATOM 651 C CA . PRO A 1 86 ? 22.647 -6.045 -11.421 1.00 84.00 86 PRO A CA 1
ATOM 652 C C . PRO A 1 86 ? 21.834 -6.954 -10.489 1.00 84.00 86 PRO A C 1
ATOM 654 O O . PRO A 1 86 ? 21.064 -7.812 -10.930 1.00 84.00 86 PRO A O 1
ATOM 657 N N . LYS A 1 87 ? 22.023 -6.741 -9.186 1.00 83.00 87 LYS A N 1
ATOM 658 C CA . LYS A 1 87 ? 21.503 -7.571 -8.097 1.00 83.00 87 LYS A CA 1
ATOM 659 C C . LYS A 1 87 ? 20.579 -6.765 -7.189 1.00 83.00 87 LYS A C 1
ATOM 661 O O . LYS A 1 87 ? 20.967 -5.712 -6.686 1.00 83.00 87 LYS A O 1
ATOM 666 N N . LEU A 1 88 ? 19.366 -7.266 -6.957 1.00 85.31 88 LEU A N 1
ATOM 667 C CA . LEU A 1 88 ? 18.397 -6.657 -6.041 1.00 85.31 88 LEU A CA 1
ATOM 668 C C . LEU A 1 88 ? 18.394 -7.389 -4.691 1.00 85.31 88 LEU A C 1
ATOM 670 O O . LEU A 1 88 ? 17.770 -8.442 -4.568 1.00 85.31 88 LEU A O 1
ATOM 674 N N . TYR A 1 89 ? 19.068 -6.820 -3.688 1.00 86.81 89 TYR A N 1
ATOM 675 C CA . TYR A 1 89 ? 19.117 -7.366 -2.329 1.00 86.81 89 TYR A CA 1
ATOM 676 C C . TYR A 1 89 ? 17.876 -7.005 -1.527 1.00 86.81 89 TYR A C 1
ATOM 678 O O . TYR A 1 89 ? 17.625 -5.830 -1.253 1.00 86.81 89 TYR A O 1
ATOM 686 N N . ILE A 1 90 ? 17.080 -8.017 -1.179 1.00 87.44 90 ILE A N 1
ATOM 687 C CA . ILE A 1 90 ? 15.783 -7.838 -0.527 1.00 87.44 90 ILE A CA 1
ATOM 688 C C . ILE A 1 90 ? 15.524 -8.914 0.517 1.00 87.44 90 ILE A C 1
ATOM 690 O O . ILE A 1 90 ? 15.977 -10.049 0.407 1.00 87.44 90 ILE A O 1
ATOM 694 N N . SER A 1 91 ? 14.710 -8.555 1.504 1.00 88.56 91 SER A N 1
ATOM 695 C CA . SER A 1 91 ? 13.950 -9.535 2.269 1.00 88.56 91 SER A CA 1
ATOM 696 C C . SER A 1 91 ? 12.547 -9.622 1.678 1.00 88.56 91 SER A C 1
ATOM 698 O O . SER A 1 91 ? 11.898 -8.584 1.526 1.00 88.56 91 SER A O 1
ATOM 700 N N . TYR A 1 92 ? 12.084 -10.833 1.355 1.00 87.50 92 TYR A N 1
ATOM 701 C CA . TYR A 1 92 ? 10.759 -11.048 0.764 1.00 87.50 92 TYR A CA 1
ATOM 702 C C . TYR A 1 92 ? 9.627 -10.529 1.663 1.00 87.50 92 TYR A C 1
ATOM 704 O O . TYR A 1 92 ? 8.639 -9.998 1.166 1.00 87.50 92 TYR A O 1
ATOM 712 N N . SER A 1 93 ? 9.803 -10.576 2.987 1.00 87.69 93 SER A N 1
ATOM 713 C CA . SER A 1 93 ? 8.808 -10.098 3.954 1.00 87.69 93 SER A CA 1
ATOM 714 C C . SER A 1 93 ? 8.835 -8.588 4.194 1.00 87.69 93 SER A C 1
ATOM 716 O O . SER A 1 93 ? 7.899 -8.042 4.789 1.00 87.69 93 SER A O 1
ATOM 718 N N . CYS A 1 94 ? 9.855 -7.871 3.713 1.00 90.50 94 CYS A N 1
ATOM 719 C CA . CYS A 1 94 ? 9.990 -6.437 3.944 1.00 90.50 94 CYS A CA 1
ATOM 720 C C . CYS A 1 94 ? 9.071 -5.622 3.008 1.00 90.50 94 CYS A C 1
ATOM 722 O O . CYS A 1 94 ? 9.291 -5.619 1.794 1.00 90.50 94 CYS A O 1
ATOM 724 N N . PRO A 1 95 ? 8.107 -4.835 3.535 1.00 92.50 95 PRO A N 1
ATOM 725 C CA . PRO A 1 95 ? 7.189 -4.058 2.697 1.00 92.50 95 PRO A CA 1
ATOM 726 C C . PRO A 1 95 ? 7.904 -2.983 1.868 1.00 92.50 95 PRO A C 1
ATOM 728 O O . PRO A 1 95 ? 7.496 -2.683 0.751 1.00 92.50 95 PRO A O 1
ATOM 731 N N . TYR A 1 96 ? 8.998 -2.412 2.379 1.00 92.44 96 TYR A N 1
ATOM 732 C CA . TYR A 1 96 ? 9.789 -1.423 1.639 1.00 92.44 96 TYR A CA 1
ATOM 733 C C . TYR A 1 96 ? 10.534 -2.054 0.461 1.00 92.44 96 TYR A C 1
ATOM 735 O O . TYR A 1 96 ? 10.573 -1.476 -0.622 1.00 92.44 96 TYR A O 1
ATOM 743 N N . ALA A 1 97 ? 11.091 -3.249 0.659 1.00 92.81 97 ALA A N 1
ATOM 744 C CA . ALA A 1 97 ? 11.775 -3.996 -0.389 1.00 92.81 97 ALA A CA 1
ATOM 745 C C . ALA A 1 97 ? 10.795 -4.477 -1.470 1.00 92.81 97 ALA A C 1
ATOM 747 O O . ALA A 1 97 ? 11.097 -4.405 -2.663 1.00 92.81 97 ALA A O 1
ATOM 748 N N . GLN A 1 98 ? 9.586 -4.871 -1.057 1.00 94.81 98 GLN A N 1
ATOM 749 C CA . GLN A 1 98 ? 8.510 -5.262 -1.962 1.00 94.81 98 GLN A CA 1
ATOM 750 C C . GLN A 1 98 ? 8.162 -4.141 -2.958 1.00 94.81 98 GLN A C 1
ATOM 752 O O . GLN A 1 98 ? 7.931 -4.430 -4.126 1.00 94.81 98 GLN A O 1
ATOM 757 N N . ARG A 1 99 ? 8.237 -2.853 -2.577 1.00 94.44 99 ARG A N 1
ATOM 758 C CA . ARG A 1 99 ? 8.037 -1.722 -3.516 1.00 94.44 99 ARG A CA 1
ATOM 759 C C . ARG A 1 99 ? 8.985 -1.786 -4.719 1.00 94.44 99 ARG A C 1
ATOM 761 O O . ARG A 1 99 ? 8.574 -1.616 -5.870 1.00 94.44 99 ARG A O 1
ATOM 768 N N . VAL A 1 100 ? 10.268 -2.035 -4.456 1.00 93.44 100 VAL A N 1
ATOM 769 C CA . VAL A 1 100 ? 11.300 -2.121 -5.501 1.00 93.44 100 VAL A CA 1
ATOM 770 C C . VAL A 1 100 ? 11.096 -3.378 -6.342 1.00 93.44 100 VAL A C 1
ATOM 772 O O . VAL A 1 100 ? 11.224 -3.326 -7.564 1.00 93.44 100 VAL A O 1
ATOM 775 N N . TRP A 1 101 ? 10.702 -4.483 -5.708 1.00 93.38 101 TRP A N 1
ATOM 776 C CA . TRP A 1 101 ? 10.379 -5.728 -6.396 1.00 93.38 101 TRP A CA 1
ATOM 777 C C . TRP A 1 101 ? 9.194 -5.569 -7.364 1.00 93.38 101 TRP A C 1
ATOM 779 O O . TRP A 1 101 ? 9.328 -5.890 -8.546 1.00 93.38 101 TRP A O 1
ATOM 789 N N . ILE A 1 102 ? 8.086 -4.966 -6.923 1.00 92.50 102 ILE A N 1
ATOM 790 C CA . ILE A 1 102 ? 6.927 -4.666 -7.781 1.00 92.50 102 ILE A CA 1
ATOM 791 C C . ILE A 1 102 ? 7.359 -3.784 -8.958 1.00 92.50 102 ILE A C 1
ATOM 793 O O . ILE A 1 102 ? 7.021 -4.064 -10.108 1.00 92.50 102 ILE A O 1
ATOM 797 N N . THR A 1 103 ? 8.154 -2.742 -8.692 1.00 92.06 103 THR A N 1
ATOM 798 C CA . THR A 1 103 ? 8.659 -1.828 -9.731 1.00 92.06 103 THR A CA 1
ATOM 799 C C . THR A 1 103 ? 9.515 -2.564 -10.765 1.00 92.06 103 THR A C 1
ATOM 801 O O . THR A 1 103 ? 9.352 -2.348 -11.970 1.00 92.06 103 THR A O 1
ATOM 804 N N . ARG A 1 104 ? 10.393 -3.477 -10.329 1.00 90.62 104 ARG A N 1
ATOM 805 C CA . ARG A 1 104 ? 11.186 -4.332 -11.223 1.00 90.62 104 ARG A CA 1
ATOM 806 C C . ARG A 1 104 ? 10.282 -5.191 -12.106 1.00 90.62 104 ARG A C 1
ATOM 808 O O . ARG A 1 104 ? 10.443 -5.185 -13.324 1.00 90.62 104 ARG A O 1
ATOM 815 N N . ASN A 1 105 ? 9.322 -5.899 -11.518 1.00 91.12 105 ASN A N 1
ATOM 816 C CA . ASN A 1 105 ? 8.419 -6.778 -12.265 1.00 91.12 105 ASN A CA 1
ATOM 817 C C . ASN A 1 105 ? 7.580 -5.990 -13.277 1.00 91.12 105 ASN A C 1
ATOM 819 O O . ASN A 1 105 ? 7.416 -6.402 -14.428 1.00 91.12 105 ASN A O 1
ATOM 823 N N . TRP A 1 106 ? 7.094 -4.821 -12.859 1.00 86.31 106 TRP A N 1
ATOM 824 C CA . TRP A 1 106 ? 6.325 -3.921 -13.700 1.00 86.31 106 TRP A CA 1
ATOM 825 C C . TRP A 1 106 ? 7.167 -3.448 -14.888 1.00 86.31 106 TRP A C 1
ATOM 827 O O . TRP A 1 106 ? 6.823 -3.740 -16.030 1.00 86.31 106 TRP A O 1
ATOM 837 N N . THR A 1 107 ? 8.325 -2.826 -14.653 1.00 83.00 107 THR A N 1
ATOM 838 C CA . THR A 1 107 ? 9.221 -2.345 -15.726 1.00 83.00 107 THR A CA 1
ATOM 839 C C . THR A 1 107 ? 9.680 -3.461 -16.668 1.00 83.00 107 THR A C 1
ATOM 841 O O . THR A 1 107 ? 9.651 -3.283 -17.888 1.00 83.00 107 THR A O 1
ATOM 844 N N . ALA A 1 108 ? 10.020 -4.642 -16.142 1.00 79.06 108 ALA A N 1
ATOM 845 C CA . ALA A 1 108 ? 10.390 -5.802 -16.949 1.00 79.06 108 ALA A CA 1
ATOM 846 C C . ALA A 1 108 ? 9.268 -6.212 -17.917 1.00 79.06 108 ALA A C 1
ATOM 848 O O . ALA A 1 108 ? 9.535 -6.526 -19.079 1.00 79.06 108 ALA A O 1
ATOM 849 N N . ARG A 1 109 ? 8.004 -6.155 -17.478 1.00 73.56 109 ARG A N 1
ATOM 850 C CA . ARG A 1 109 ? 6.847 -6.411 -18.345 1.00 73.56 109 ARG A CA 1
ATOM 851 C C . ARG A 1 109 ? 6.690 -5.340 -19.428 1.00 73.56 109 ARG A C 1
ATOM 853 O O . ARG A 1 109 ? 6.460 -5.703 -20.577 1.00 73.56 109 ARG A O 1
ATOM 860 N N . TYR A 1 110 ? 6.852 -4.056 -19.101 1.00 64.31 110 TYR A N 1
ATOM 861 C CA . TYR A 1 110 ? 6.761 -2.962 -20.088 1.00 64.31 110 TYR A CA 1
ATOM 862 C C . TYR A 1 110 ? 7.839 -3.049 -21.172 1.00 64.31 110 TYR A C 1
ATOM 864 O O . TYR A 1 110 ? 7.577 -2.738 -22.335 1.00 64.31 110 TYR A O 1
ATOM 872 N N . ASN A 1 111 ? 9.040 -3.492 -20.801 1.00 66.19 111 ASN A N 1
ATOM 873 C CA . ASN A 1 111 ? 10.129 -3.701 -21.750 1.00 66.19 111 ASN A CA 1
ATOM 874 C C . ASN A 1 111 ? 9.857 -4.909 -22.660 1.00 66.19 111 ASN A C 1
ATOM 876 O O . ASN A 1 111 ? 10.108 -4.833 -23.860 1.00 66.19 111 ASN A O 1
ATOM 880 N N . LYS A 1 112 ? 9.274 -5.992 -22.120 1.00 67.12 112 LYS A N 1
ATOM 881 C CA . LYS A 1 112 ? 8.868 -7.178 -22.898 1.00 67.12 112 LYS A CA 1
ATOM 882 C C . LYS A 1 112 ? 7.735 -6.891 -23.887 1.00 67.12 112 LYS A C 1
ATOM 884 O O . LYS A 1 112 ? 7.742 -7.445 -24.978 1.00 67.12 112 LYS A O 1
ATOM 889 N N . THR A 1 113 ? 6.779 -6.025 -23.545 1.00 60.84 113 THR A N 1
ATOM 890 C CA . THR A 1 113 ? 5.662 -5.665 -24.441 1.00 60.84 113 THR A CA 1
ATOM 891 C C . THR A 1 113 ? 6.041 -4.645 -25.521 1.00 60.84 113 THR A C 1
ATOM 893 O O . THR A 1 113 ? 5.175 -4.214 -26.277 1.00 60.84 113 THR A O 1
ATOM 896 N N . GLY A 1 114 ? 7.309 -4.218 -25.601 1.00 51.56 114 GLY A N 1
ATOM 897 C CA . GLY A 1 114 ? 7.773 -3.228 -26.582 1.00 51.56 114 GLY A CA 1
ATOM 898 C C . GLY A 1 114 ? 7.250 -1.803 -26.346 1.00 51.56 114 GLY A C 1
ATOM 899 O O . GLY A 1 114 ? 7.538 -0.905 -27.134 1.00 51.56 114 GLY A O 1
ATOM 900 N N . ALA A 1 115 ? 6.527 -1.557 -25.249 1.00 51.59 115 ALA A N 1
ATOM 901 C CA . ALA A 1 115 ? 5.876 -0.276 -24.967 1.00 51.59 115 ALA A CA 1
ATOM 902 C C . ALA A 1 115 ? 6.857 0.851 -24.591 1.00 51.59 115 ALA A C 1
ATOM 904 O O . ALA A 1 115 ? 6.482 2.024 -24.616 1.00 51.59 115 ALA A O 1
ATOM 905 N N . TYR A 1 116 ? 8.103 0.516 -24.237 1.00 39.91 116 TYR A N 1
ATOM 906 C CA . TYR A 1 116 ? 9.168 1.506 -24.045 1.00 39.91 116 TYR A CA 1
ATOM 907 C C . TYR A 1 116 ? 9.639 2.085 -25.391 1.00 39.91 116 TYR A C 1
ATOM 909 O O . TYR A 1 116 ? 9.821 3.292 -25.516 1.00 39.91 116 TYR A O 1
ATOM 917 N N . ARG A 1 117 ? 9.714 1.248 -26.438 1.00 39.50 117 ARG A N 1
ATOM 918 C CA . ARG A 1 117 ? 10.190 1.638 -27.777 1.00 39.50 117 ARG A CA 1
ATOM 919 C C . ARG A 1 117 ? 9.205 2.537 -28.534 1.00 39.50 117 ARG A C 1
ATOM 921 O O . ARG A 1 117 ? 9.620 3.286 -29.405 1.00 39.50 117 ARG A O 1
ATOM 928 N N . SER A 1 118 ? 7.914 2.498 -28.190 1.00 41.81 118 SER A N 1
ATOM 929 C CA . SER A 1 118 ? 6.880 3.331 -28.824 1.00 41.81 118 SER A CA 1
ATOM 930 C C . SER A 1 118 ? 6.646 4.681 -28.137 1.00 41.81 118 SER A C 1
ATOM 932 O O . SER A 1 118 ? 6.070 5.582 -28.744 1.00 41.81 118 SER A O 1
ATOM 934 N N . LYS A 1 119 ? 7.088 4.862 -26.884 1.00 43.88 119 LYS A N 1
ATOM 935 C CA . LYS A 1 119 ? 6.850 6.106 -26.134 1.00 43.88 119 LYS A CA 1
ATOM 936 C C . LYS A 1 119 ? 7.885 7.196 -26.387 1.00 43.88 119 LYS A C 1
ATOM 938 O O . LYS A 1 119 ? 7.504 8.358 -26.324 1.00 43.88 119 LYS A O 1
ATOM 943 N N . GLU A 1 120 ? 9.124 6.869 -26.752 1.00 37.38 120 GLU A N 1
ATOM 944 C CA . GLU A 1 120 ? 10.076 7.890 -27.230 1.00 37.38 120 GLU A CA 1
ATOM 945 C C . GLU A 1 120 ? 9.631 8.498 -28.568 1.00 37.38 120 GLU A C 1
ATOM 947 O O . GLU A 1 120 ? 9.785 9.697 -28.780 1.00 37.38 120 GLU A O 1
ATOM 952 N N . GLN A 1 121 ? 8.954 7.722 -29.420 1.00 34.44 121 GLN A N 1
ATOM 953 C CA . GLN A 1 121 ? 8.438 8.211 -30.703 1.00 34.44 121 GLN A CA 1
ATOM 954 C C . GLN A 1 121 ? 7.106 8.982 -30.589 1.00 34.44 121 GLN A C 1
ATOM 956 O O . GLN A 1 121 ? 6.727 9.692 -31.514 1.00 34.44 121 GLN A O 1
ATOM 961 N N . ALA A 1 122 ? 6.417 8.905 -29.443 1.00 32.91 122 ALA A N 1
ATOM 962 C CA . ALA A 1 122 ? 5.130 9.572 -29.210 1.00 32.91 122 ALA A CA 1
ATOM 963 C C . ALA A 1 122 ? 5.213 10.842 -28.337 1.00 32.91 122 ALA A C 1
ATOM 965 O O . ALA A 1 122 ? 4.201 11.511 -28.130 1.00 32.91 122 ALA A O 1
ATOM 966 N N . VAL A 1 123 ? 6.391 11.212 -27.818 1.00 40.47 123 VAL A N 1
ATOM 967 C CA . VAL A 1 123 ? 6.546 12.423 -26.981 1.00 40.47 123 VAL A CA 1
ATOM 968 C C . VAL A 1 123 ? 6.496 13.728 -27.795 1.00 40.47 123 VAL A C 1
ATOM 970 O O . VAL A 1 123 ? 6.326 14.795 -27.210 1.00 40.47 123 VAL A O 1
ATOM 973 N N . LEU A 1 124 ? 6.513 13.665 -29.130 1.00 37.19 124 LEU A N 1
ATOM 974 C CA . LEU A 1 124 ? 6.437 14.850 -29.996 1.00 37.19 124 LEU A CA 1
ATOM 975 C C . LEU A 1 124 ? 5.068 15.139 -30.630 1.00 37.19 124 LEU A C 1
ATOM 977 O O . LEU A 1 124 ? 4.978 16.053 -31.445 1.00 37.19 124 LEU A O 1
ATOM 981 N N . VAL A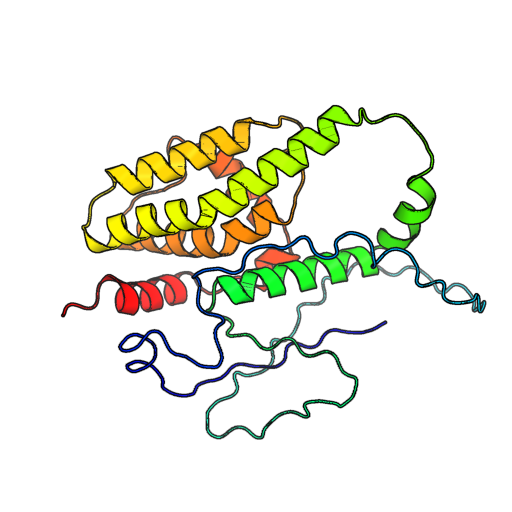 1 125 ? 3.981 14.452 -30.252 1.00 43.25 125 VAL A N 1
ATOM 982 C CA . VAL A 1 125 ? 2.660 14.741 -30.844 1.00 43.25 125 VAL A CA 1
ATOM 983 C C . VAL A 1 125 ? 1.565 14.920 -29.780 1.00 43.25 125 VAL A C 1
ATOM 985 O O . VAL A 1 125 ? 1.073 13.974 -29.176 1.00 43.25 125 VAL A O 1
ATOM 988 N N . GLN A 1 126 ? 1.185 16.194 -29.619 1.00 41.00 126 GLN A N 1
ATOM 989 C CA . GLN A 1 126 ? -0.136 16.730 -29.248 1.00 41.00 126 GLN A CA 1
ATOM 990 C C . GLN A 1 126 ? -0.677 16.570 -27.803 1.00 41.00 126 GLN A C 1
ATOM 992 O O . GLN A 1 126 ? -1.120 15.521 -27.344 1.00 41.00 126 GLN A O 1
ATOM 997 N N . GLY A 1 127 ? -0.811 17.723 -27.128 1.00 39.44 127 GLY A N 1
ATOM 998 C CA . GLY A 1 127 ? -2.138 18.171 -26.675 1.00 39.44 127 GLY A CA 1
ATOM 999 C C . GLY A 1 127 ? -2.653 17.775 -25.286 1.00 39.44 127 GLY A C 1
ATOM 1000 O O . GLY A 1 127 ? -3.835 17.968 -25.025 1.00 39.44 127 GLY A O 1
ATOM 1001 N N . LYS A 1 128 ? -1.837 17.256 -24.358 1.00 49.25 128 LYS A N 1
ATOM 1002 C CA . LYS A 1 128 ? -2.267 17.123 -22.945 1.00 49.25 128 LYS A CA 1
ATOM 1003 C C . LYS A 1 128 ? -1.815 18.334 -22.141 1.00 49.25 128 LYS A C 1
ATOM 1005 O O . LYS A 1 128 ? -0.611 18.525 -21.976 1.00 49.25 128 LYS A O 1
ATOM 1010 N N . SER A 1 129 ? -2.783 19.117 -21.655 1.00 53.38 129 SER A N 1
ATOM 1011 C CA . SER A 1 129 ? -2.571 20.364 -20.917 1.00 53.38 129 SER A CA 1
ATOM 1012 C C . SER A 1 129 ? -1.528 20.172 -19.808 1.00 53.38 129 SER A C 1
ATOM 1014 O O . SER A 1 129 ? -1.690 19.362 -18.892 1.00 53.38 129 SER A O 1
ATOM 1016 N N . VAL A 1 130 ? -0.420 20.907 -19.923 1.00 59.84 130 VAL A N 1
ATOM 1017 C CA . VAL A 1 130 ? 0.684 20.941 -18.950 1.00 59.84 130 VAL A CA 1
ATOM 1018 C C . VAL A 1 130 ? 0.185 21.064 -17.494 1.00 59.84 130 VAL A C 1
ATOM 1020 O O . VAL A 1 130 ? 0.681 20.305 -16.658 1.00 59.84 130 VAL A O 1
ATOM 1023 N N . PRO A 1 131 ? -0.862 21.865 -17.182 1.00 71.38 131 PRO A N 1
ATOM 1024 C CA . PRO A 1 131 ? -1.411 21.962 -15.826 1.00 71.38 131 PRO A CA 1
ATOM 1025 C C . PRO A 1 131 ? -1.898 20.635 -15.232 1.00 71.38 131 PRO A C 1
ATOM 1027 O O . PRO A 1 131 ? -1.675 20.369 -14.055 1.00 71.38 131 PRO A O 1
ATOM 1030 N N . ARG A 1 132 ? -2.511 19.747 -16.031 1.00 74.56 132 ARG A N 1
ATOM 1031 C CA . ARG A 1 132 ? -3.012 18.457 -15.520 1.00 74.56 132 ARG A CA 1
ATOM 1032 C C . ARG A 1 132 ? -1.874 17.503 -15.159 1.00 74.56 132 ARG A C 1
ATOM 1034 O O . ARG A 1 132 ? -2.018 16.704 -14.239 1.00 74.56 132 ARG A O 1
ATOM 1041 N N . LYS A 1 133 ? -0.757 17.560 -15.893 1.00 80.56 133 LYS A N 1
ATOM 1042 C CA . LYS A 1 133 ? 0.441 16.769 -15.571 1.00 80.56 133 LYS A CA 1
ATOM 1043 C C . LYS A 1 133 ? 1.095 17.280 -14.288 1.00 80.56 133 LYS A C 1
ATOM 1045 O O . LYS A 1 133 ? 1.426 16.465 -13.438 1.00 80.56 133 LYS A O 1
ATOM 1050 N N . GLN A 1 134 ? 1.215 18.598 -14.142 1.00 87.06 134 GLN A N 1
ATOM 1051 C CA . GLN A 1 134 ? 1.799 19.231 -12.961 1.00 87.06 134 GLN A CA 1
ATOM 1052 C C . GLN A 1 134 ? 0.996 18.916 -11.687 1.00 87.06 134 GLN A C 1
ATOM 1054 O O . GLN A 1 134 ? 1.568 18.435 -10.715 1.00 87.06 134 GLN A O 1
ATOM 1059 N N . ALA A 1 135 ? -0.336 19.020 -11.741 1.00 90.38 135 ALA A N 1
ATOM 1060 C CA . ALA A 1 135 ? -1.205 18.677 -10.611 1.00 90.38 135 ALA A CA 1
ATOM 1061 C C . ALA A 1 135 ? -1.063 17.213 -10.146 1.00 90.38 135 ALA A C 1
ATOM 1063 O O . ALA A 1 135 ? -1.184 16.918 -8.961 1.00 90.38 135 ALA A O 1
ATOM 1064 N N . LYS A 1 136 ? -0.800 16.273 -11.067 1.00 91.25 136 LYS A N 1
ATOM 1065 C CA . LYS A 1 136 ? -0.541 14.866 -10.710 1.00 91.25 136 LYS A CA 1
ATOM 1066 C C . LYS A 1 136 ? 0.814 14.670 -10.033 1.00 91.25 136 LYS A C 1
ATOM 1068 O O . LYS A 1 136 ? 0.938 13.758 -9.226 1.00 91.25 136 LYS A O 1
ATOM 1073 N N . ILE A 1 137 ? 1.814 15.484 -10.375 1.00 89.25 137 ILE A N 1
ATOM 1074 C CA . ILE A 1 137 ? 3.139 15.446 -9.743 1.00 89.25 137 ILE A CA 1
ATOM 1075 C C . ILE A 1 137 ? 3.036 15.973 -8.313 1.00 89.25 137 ILE A C 1
ATOM 1077 O O . ILE A 1 137 ? 3.433 15.272 -7.391 1.00 89.25 137 ILE A O 1
ATOM 1081 N N . GLU A 1 138 ? 2.430 17.145 -8.129 1.00 94.19 138 GLU A N 1
ATOM 1082 C CA . GLU A 1 138 ? 2.232 17.759 -6.808 1.00 94.19 138 GLU A CA 1
ATOM 1083 C C . GLU A 1 138 ? 1.441 16.833 -5.880 1.00 94.19 138 GLU A C 1
ATOM 1085 O O . GLU A 1 138 ? 1.883 16.521 -4.777 1.00 94.19 138 GLU A O 1
ATOM 1090 N N . PHE A 1 139 ? 0.336 16.269 -6.371 1.00 95.62 139 PHE A N 1
ATOM 1091 C CA . PHE A 1 139 ? -0.453 15.322 -5.586 1.00 95.62 139 PHE A CA 1
ATOM 1092 C C . PHE A 1 139 ? 0.309 14.028 -5.257 1.00 95.62 139 PHE A C 1
ATOM 1094 O O . PHE A 1 139 ? 0.118 13.438 -4.196 1.00 95.62 139 PHE A O 1
ATOM 1101 N N . ALA A 1 140 ? 1.202 13.571 -6.141 1.00 94.38 140 ALA A N 1
ATOM 1102 C CA . ALA A 1 140 ? 2.059 12.430 -5.835 1.00 94.38 140 ALA A CA 1
ATOM 1103 C C . ALA A 1 140 ? 3.032 12.747 -4.688 1.00 94.38 140 ALA A C 1
ATOM 1105 O O . ALA A 1 140 ? 3.230 11.903 -3.817 1.00 94.38 140 ALA A O 1
ATOM 1106 N N . GLU A 1 141 ? 3.620 13.946 -4.665 1.00 93.50 141 GLU A N 1
ATOM 1107 C CA . GLU A 1 141 ? 4.510 14.398 -3.587 1.00 93.50 141 GLU A CA 1
ATOM 1108 C C . GLU A 1 141 ? 3.775 14.518 -2.244 1.00 93.50 141 GLU A C 1
ATOM 1110 O O . GLU A 1 141 ? 4.302 14.084 -1.212 1.00 93.50 141 GLU A O 1
ATOM 1115 N N . GLU A 1 142 ? 2.538 15.025 -2.259 1.00 96.56 142 GLU A N 1
ATOM 1116 C CA . GLU A 1 142 ? 1.648 15.046 -1.091 1.00 96.56 142 GLU A CA 1
ATOM 1117 C C . GLU A 1 142 ? 1.410 13.627 -0.554 1.00 96.56 142 GLU A C 1
ATOM 1119 O O . GLU A 1 142 ? 1.630 13.361 0.630 1.00 96.56 142 GLU A O 1
ATOM 1124 N N . LEU A 1 143 ? 1.053 12.680 -1.428 1.00 95.56 143 LEU A N 1
ATOM 1125 C CA . LEU A 1 143 ? 0.822 11.288 -1.038 1.00 95.56 143 LEU A CA 1
ATOM 1126 C C . LEU A 1 143 ? 2.096 10.599 -0.540 1.00 95.56 143 LEU A C 1
ATOM 1128 O O . LEU A 1 143 ? 2.064 9.894 0.466 1.00 95.56 143 LEU A O 1
ATOM 1132 N N . PHE A 1 144 ? 3.253 10.827 -1.165 1.00 93.88 144 PHE A N 1
ATOM 1133 C CA . PHE A 1 144 ? 4.510 10.283 -0.645 1.00 93.88 144 PHE A CA 1
ATOM 1134 C C . PHE A 1 144 ? 4.822 10.807 0.757 1.00 93.88 144 PHE A C 1
ATOM 1136 O O . PHE A 1 144 ? 5.238 10.027 1.620 1.00 93.88 144 PHE A O 1
ATOM 1143 N N . SER A 1 145 ? 4.560 12.089 1.006 1.00 93.94 145 SER A N 1
ATOM 1144 C CA . SER A 1 145 ? 4.715 12.702 2.327 1.00 93.94 145 SER A CA 1
ATOM 1145 C C . SER A 1 145 ? 3.737 12.107 3.350 1.00 93.94 145 SER A C 1
ATOM 1147 O O . SER A 1 145 ? 4.123 11.839 4.489 1.00 93.94 145 SER A O 1
ATOM 1149 N N . PHE A 1 146 ? 2.507 11.799 2.928 1.00 95.69 146 PHE A N 1
ATOM 1150 C CA . PHE A 1 146 ? 1.474 11.183 3.764 1.00 95.69 146 PHE A CA 1
ATOM 1151 C C . PHE A 1 146 ? 1.794 9.733 4.185 1.00 95.69 146 PHE A C 1
ATOM 1153 O O . PHE A 1 146 ? 1.311 9.265 5.216 1.00 95.69 146 PHE A O 1
ATOM 1160 N N . THR A 1 147 ? 2.650 9.002 3.456 1.00 93.38 147 THR A N 1
ATOM 1161 C CA . THR A 1 147 ? 2.953 7.588 3.774 1.00 93.38 147 THR A CA 1
ATOM 1162 C C . THR A 1 147 ? 3.426 7.359 5.217 1.00 93.38 147 THR A C 1
ATOM 1164 O O . THR A 1 147 ? 3.104 6.328 5.815 1.00 93.38 147 THR A O 1
ATOM 1167 N N . GLY A 1 148 ? 4.181 8.304 5.789 1.00 90.56 148 GLY A N 1
ATOM 1168 C CA . GLY A 1 148 ? 4.715 8.203 7.147 1.00 90.56 148 GLY A CA 1
ATOM 1169 C C . GLY A 1 148 ? 3.643 8.351 8.228 1.00 90.56 148 GLY A C 1
ATOM 1170 O O . GLY A 1 148 ? 3.580 7.528 9.146 1.00 90.56 148 GLY A O 1
ATOM 1171 N N . SER A 1 149 ? 2.787 9.370 8.114 1.00 94.94 149 SER A N 1
ATOM 1172 C CA . SER A 1 149 ? 1.670 9.593 9.041 1.00 94.94 149 SER A CA 1
ATOM 1173 C C . SER A 1 149 ? 0.621 8.493 8.923 1.00 94.94 149 SER A C 1
ATOM 1175 O O . SER A 1 149 ? 0.191 7.979 9.952 1.00 94.94 149 SER A O 1
ATOM 1177 N N . PHE A 1 150 ? 0.304 8.050 7.702 1.00 96.00 150 PHE A N 1
ATOM 1178 C CA . PHE A 1 150 ? -0.575 6.905 7.456 1.00 96.00 150 PHE A CA 1
ATOM 1179 C C . PHE A 1 150 ? -0.084 5.647 8.187 1.00 96.00 150 PHE A C 1
ATOM 1181 O O . PHE A 1 150 ? -0.807 5.051 8.984 1.00 96.00 150 PHE A O 1
ATOM 1188 N N . TYR A 1 151 ? 1.184 5.268 7.983 1.00 93.38 151 TYR A N 1
ATOM 1189 C CA . TYR A 1 151 ? 1.772 4.108 8.657 1.00 93.38 151 TYR A CA 1
ATOM 1190 C C . TYR A 1 151 ? 1.732 4.245 10.185 1.00 93.38 151 TYR A C 1
ATOM 1192 O O . TYR A 1 151 ? 1.439 3.277 10.893 1.00 93.38 151 TYR A O 1
ATOM 1200 N N . LYS A 1 152 ? 2.023 5.443 10.704 1.00 92.94 152 LYS A N 1
ATOM 1201 C CA . LYS A 1 152 ? 1.989 5.719 12.142 1.00 92.94 152 LYS A CA 1
ATOM 1202 C C . LYS A 1 152 ? 0.576 5.546 12.706 1.00 92.94 152 LYS A C 1
ATOM 1204 O O . LYS A 1 152 ? 0.425 4.759 13.630 1.00 92.94 152 LYS A O 1
ATOM 1209 N N . ALA A 1 153 ? -0.430 6.201 12.129 1.00 94.19 153 ALA A N 1
ATOM 1210 C CA . ALA A 1 153 ? -1.823 6.130 12.582 1.00 94.19 153 ALA A CA 1
ATOM 1211 C C . ALA A 1 153 ? -2.336 4.682 12.629 1.00 94.19 153 ALA A C 1
ATOM 1213 O O . ALA A 1 153 ? -2.883 4.227 13.639 1.00 94.19 153 ALA A O 1
ATOM 1214 N N . VAL A 1 154 ? -2.071 3.915 11.564 1.00 92.62 154 VAL A N 1
ATOM 1215 C CA . VAL A 1 154 ? -2.484 2.511 11.499 1.00 92.62 154 VAL A CA 1
ATOM 1216 C C . VAL A 1 154 ? -1.759 1.677 12.552 1.00 92.62 154 VAL A C 1
ATOM 1218 O O . VAL A 1 154 ? -2.403 0.960 13.310 1.00 92.62 154 VAL A O 1
ATOM 1221 N N . THR A 1 155 ? -0.432 1.774 12.660 1.00 90.00 155 THR A N 1
ATOM 1222 C CA . THR A 1 155 ? 0.322 0.943 13.618 1.00 90.00 155 THR A CA 1
ATOM 1223 C C . THR A 1 155 ? 0.100 1.322 15.083 1.00 90.00 155 THR A C 1
ATOM 1225 O O . THR A 1 155 ? 0.163 0.435 15.933 1.00 90.00 155 THR A O 1
ATOM 1228 N N . THR A 1 156 ? -0.188 2.588 15.397 1.00 89.31 156 THR A N 1
ATOM 1229 C CA . THR A 1 156 ? -0.637 3.016 16.734 1.00 89.31 156 THR A CA 1
ATOM 1230 C C . THR A 1 156 ? -1.970 2.362 17.078 1.00 89.31 156 THR A C 1
ATOM 1232 O O . THR A 1 156 ? -2.075 1.706 18.111 1.00 89.31 156 THR A O 1
ATOM 1235 N N . SER A 1 157 ? -2.938 2.419 16.160 1.00 87.25 157 SER A N 1
ATOM 1236 C CA . SER A 1 157 ? -4.247 1.769 16.307 1.00 87.25 157 SER A CA 1
ATOM 1237 C C . SER A 1 157 ? -4.126 0.262 16.580 1.00 87.25 157 SER A C 1
ATOM 1239 O O . SER A 1 157 ? -4.827 -0.279 17.437 1.00 87.25 157 SER A O 1
ATOM 1241 N N . LEU A 1 158 ? -3.171 -0.420 15.927 1.00 84.56 158 LEU A N 1
ATOM 1242 C CA . LEU A 1 158 ? -2.893 -1.838 16.197 1.00 84.56 158 LEU A CA 1
ATOM 1243 C C . LEU A 1 158 ? -2.410 -2.086 17.633 1.00 84.56 158 LEU A C 1
ATOM 1245 O O . LEU A 1 158 ? -2.837 -3.055 18.253 1.00 84.56 158 LEU A O 1
ATOM 1249 N N . LYS A 1 159 ? -1.523 -1.232 18.156 1.00 83.31 159 LYS A N 1
ATOM 1250 C CA . LYS A 1 159 ? -0.957 -1.370 19.510 1.00 83.31 159 LYS A CA 1
ATOM 1251 C C . LYS A 1 159 ? -1.963 -1.021 20.599 1.00 83.31 159 LYS A C 1
ATOM 1253 O O . LYS A 1 159 ? -2.012 -1.681 21.629 1.00 83.31 159 LYS A O 1
ATOM 1258 N N . GLU A 1 160 ? -2.734 0.034 20.376 1.00 85.31 160 GLU A N 1
ATOM 1259 C CA . GLU A 1 160 ? -3.681 0.578 21.352 1.00 85.31 160 GLU A CA 1
ATOM 1260 C C . GLU A 1 160 ? -5.058 -0.080 21.262 1.00 85.31 160 GLU A C 1
ATOM 1262 O O . GLU A 1 160 ? -5.953 0.230 22.043 1.00 85.31 160 GLU A O 1
ATOM 1267 N N . ASN A 1 161 ? -5.236 -1.007 20.317 1.00 79.06 161 ASN A N 1
ATOM 1268 C CA . ASN A 1 161 ? -6.477 -1.737 20.100 1.00 79.06 161 ASN A CA 1
ATOM 1269 C C . ASN A 1 161 ? -7.678 -0.820 19.763 1.00 79.06 161 ASN A C 1
ATOM 1271 O O . ASN A 1 161 ? -8.823 -1.256 19.890 1.00 79.06 161 ASN A O 1
ATOM 1275 N N . ARG A 1 162 ? -7.436 0.401 19.270 1.00 83.69 162 ARG A N 1
ATOM 1276 C CA . ARG A 1 162 ? -8.442 1.393 18.841 1.00 83.69 162 ARG A CA 1
ATOM 1277 C C . ARG A 1 162 ? -8.448 1.553 17.318 1.00 83.69 162 ARG A C 1
ATOM 1279 O O . ARG A 1 162 ? -7.544 1.059 16.659 1.00 83.69 162 ARG A O 1
ATOM 1286 N N . MET A 1 163 ? -9.482 2.183 16.756 1.00 83.69 163 MET A N 1
ATOM 1287 C CA . MET A 1 163 ? -9.677 2.302 15.297 1.00 83.69 163 MET A CA 1
ATOM 1288 C C . MET A 1 163 ? -9.918 3.728 14.804 1.00 83.69 163 MET A C 1
ATOM 1290 O O . MET A 1 163 ? -10.059 3.923 13.604 1.00 83.69 163 MET A O 1
ATOM 1294 N N . ASP A 1 164 ? -9.983 4.713 15.689 1.00 87.88 164 ASP A N 1
ATOM 1295 C CA . ASP A 1 164 ? -10.272 6.105 15.350 1.00 87.88 164 ASP A CA 1
ATOM 1296 C C . ASP A 1 164 ? -9.218 6.700 14.407 1.00 87.88 164 ASP A C 1
ATOM 1298 O O . ASP A 1 164 ? -9.558 7.138 13.307 1.00 87.88 164 ASP A O 1
ATOM 1302 N N . GLU A 1 165 ? -7.935 6.627 14.770 1.00 90.81 165 GLU A N 1
ATOM 1303 C CA . GLU A 1 165 ? -6.858 7.161 13.925 1.00 90.81 165 GLU A CA 1
ATOM 1304 C C . GLU A 1 165 ? -6.675 6.358 12.629 1.00 90.81 165 GLU A C 1
ATOM 1306 O O . GLU A 1 165 ? -6.508 6.937 11.556 1.00 90.81 165 GLU A O 1
ATOM 1311 N N . ALA A 1 166 ? -6.724 5.021 12.698 1.00 92.69 166 ALA A N 1
ATOM 1312 C CA . ALA A 1 166 ? -6.635 4.178 11.505 1.00 92.69 166 ALA A CA 1
ATOM 1313 C C . ALA A 1 166 ? -7.814 4.408 10.554 1.00 92.69 166 ALA A C 1
ATOM 1315 O O . ALA A 1 166 ? -7.610 4.478 9.345 1.00 92.69 166 ALA A O 1
ATOM 1316 N N . GLY A 1 167 ? -9.031 4.529 11.090 1.00 93.69 167 GLY A N 1
ATOM 1317 C CA . GLY A 1 167 ? -10.242 4.804 10.325 1.00 93.69 167 GLY A CA 1
ATOM 1318 C C . GLY A 1 167 ? -10.117 6.111 9.554 1.00 93.69 167 GLY A C 1
ATOM 1319 O O . GLY A 1 167 ? -10.236 6.090 8.332 1.00 93.69 167 GLY A O 1
ATOM 1320 N N . ALA A 1 168 ? -9.750 7.197 10.241 1.00 95.31 168 ALA A N 1
ATOM 1321 C CA . ALA A 1 168 ? -9.504 8.493 9.612 1.00 95.31 168 ALA A CA 1
ATOM 1322 C C . ALA A 1 168 ? -8.413 8.413 8.529 1.00 95.31 168 ALA A C 1
ATOM 1324 O O . ALA A 1 168 ? -8.592 8.920 7.425 1.00 95.31 168 ALA A O 1
ATOM 1325 N N . ALA A 1 169 ? -7.314 7.701 8.793 1.00 96.75 169 ALA A N 1
ATOM 1326 C CA . ALA A 1 169 ? -6.239 7.531 7.818 1.00 96.75 169 ALA A CA 1
ATOM 1327 C C . ALA A 1 169 ? -6.683 6.750 6.563 1.00 96.75 169 ALA A C 1
ATOM 1329 O O . ALA A 1 169 ? -6.236 7.057 5.459 1.00 96.75 169 ALA A O 1
ATOM 1330 N N . PHE A 1 170 ? -7.562 5.749 6.698 1.00 97.19 170 PHE A N 1
ATOM 1331 C CA . PHE A 1 170 ? -8.154 5.058 5.546 1.00 97.19 170 PHE A CA 1
ATOM 1332 C C . PHE A 1 170 ? -9.215 5.906 4.830 1.00 97.19 170 PHE A C 1
ATOM 1334 O O . PHE A 1 170 ? -9.346 5.801 3.611 1.00 97.19 170 PHE A O 1
ATOM 1341 N N . ASP A 1 171 ? -9.933 6.770 5.545 1.00 97.38 171 ASP A N 1
ATOM 1342 C CA . ASP A 1 171 ? -10.869 7.724 4.941 1.00 97.38 171 ASP A CA 1
ATOM 1343 C C . ASP A 1 171 ? -10.119 8.772 4.103 1.00 97.38 171 ASP A C 1
ATOM 1345 O O . ASP A 1 171 ? -10.544 9.100 2.996 1.00 97.38 171 ASP A O 1
ATOM 1349 N N . GLU A 1 172 ? -8.942 9.219 4.550 1.00 97.44 172 GLU A N 1
ATOM 1350 C CA . GLU A 1 172 ? -8.049 10.064 3.747 1.00 97.44 172 GLU A CA 1
ATOM 1351 C C . GLU A 1 172 ? -7.585 9.364 2.457 1.00 97.44 172 GLU A C 1
ATOM 1353 O O . GLU A 1 172 ? -7.508 10.002 1.406 1.00 97.44 172 GLU A O 1
ATOM 1358 N N . ILE A 1 173 ? -7.342 8.046 2.488 1.00 98.12 173 ILE A N 1
ATOM 1359 C CA . ILE A 1 173 ? -7.037 7.257 1.281 1.00 98.12 173 ILE A CA 1
ATOM 1360 C C . ILE A 1 173 ? -8.239 7.196 0.329 1.00 98.12 173 ILE A C 1
ATOM 1362 O O . ILE A 1 173 ? -8.068 7.378 -0.878 1.00 98.12 173 ILE A O 1
ATOM 1366 N N . GLU A 1 174 ? -9.452 6.979 0.843 1.00 98.19 174 GLU A N 1
ATOM 1367 C CA . GLU A 1 174 ? -10.688 7.014 0.045 1.00 98.19 174 GLU A CA 1
ATOM 1368 C C . GLU A 1 174 ? -10.883 8.385 -0.625 1.00 98.19 174 GLU A C 1
ATOM 1370 O O . GLU A 1 174 ? -11.171 8.463 -1.824 1.00 98.19 174 GLU A O 1
ATOM 1375 N N . ILE A 1 175 ? -10.651 9.473 0.118 1.00 98.00 175 ILE A N 1
ATOM 1376 C CA . ILE A 1 175 ? -10.686 10.842 -0.411 1.00 98.00 175 ILE A CA 1
ATOM 1377 C C . ILE A 1 175 ? -9.605 11.025 -1.479 1.00 98.00 175 ILE A C 1
ATOM 1379 O O . ILE A 1 175 ? -9.893 11.545 -2.560 1.00 98.00 175 ILE A O 1
ATOM 1383 N N . ALA A 1 176 ? -8.378 10.565 -1.233 1.00 97.81 176 ALA A N 1
ATOM 1384 C CA . ALA A 1 176 ? -7.281 10.692 -2.183 1.00 97.81 176 ALA A CA 1
ATOM 1385 C C . ALA A 1 176 ? -7.570 9.978 -3.513 1.00 97.81 176 ALA A C 1
ATOM 1387 O O . ALA A 1 176 ? -7.327 10.539 -4.583 1.00 97.81 176 ALA A O 1
ATOM 1388 N N . LEU A 1 177 ? -8.162 8.782 -3.462 1.00 98.06 177 LEU A N 1
ATOM 1389 C CA . LEU A 1 177 ? -8.572 8.022 -4.648 1.00 98.06 177 LEU A CA 1
ATOM 1390 C C . LEU A 1 177 ? -9.698 8.703 -5.442 1.00 98.06 177 LEU A C 1
ATOM 1392 O O . LEU A 1 177 ? -9.906 8.388 -6.611 1.00 98.06 177 LEU A O 1
ATOM 1396 N N . SER A 1 178 ? -10.414 9.664 -4.852 1.00 96.44 178 SER A N 1
ATOM 1397 C CA . SER A 1 178 ? -11.444 10.442 -5.551 1.00 96.44 178 SER A CA 1
ATOM 1398 C C . SER A 1 178 ? -10.898 11.599 -6.395 1.00 96.44 178 SER A C 1
ATOM 1400 O O . SER A 1 178 ? -11.622 12.133 -7.239 1.00 96.44 178 SER A O 1
ATOM 1402 N N . LYS A 1 179 ? -9.628 11.989 -6.195 1.00 96.12 179 LYS A N 1
ATOM 1403 C CA . LYS A 1 179 ? -9.037 13.208 -6.773 1.00 96.12 179 LYS A CA 1
ATOM 1404 C C . LYS A 1 179 ? -9.010 13.203 -8.302 1.00 96.12 179 LYS A C 1
ATOM 1406 O O . LYS A 1 179 ? -9.205 14.246 -8.927 1.00 96.12 179 LYS A O 1
ATOM 1411 N N . PHE A 1 180 ? -8.753 12.046 -8.907 1.00 93.62 180 PHE A N 1
ATOM 1412 C CA . PHE A 1 180 ? -8.644 11.888 -10.353 1.00 93.62 180 PHE A CA 1
ATOM 1413 C C . PHE A 1 180 ? -9.624 10.826 -10.851 1.00 93.62 180 PHE A C 1
ATOM 1415 O O . PHE A 1 180 ? -9.592 9.685 -10.417 1.00 93.62 180 PHE A O 1
ATOM 1422 N N . ASN A 1 181 ? -10.474 11.196 -11.809 1.00 91.69 181 ASN A N 1
ATOM 1423 C CA . ASN A 1 181 ? -11.521 10.329 -12.360 1.00 91.69 181 ASN A CA 1
ATOM 1424 C C . ASN A 1 181 ? -11.095 9.546 -13.617 1.00 91.69 181 ASN A C 1
ATOM 1426 O O . ASN A 1 181 ? -11.934 8.933 -14.270 1.00 91.69 181 ASN A O 1
ATOM 1430 N N . ASP A 1 182 ? -9.812 9.583 -13.992 1.00 90.62 182 ASP A N 1
ATOM 1431 C CA . ASP A 1 182 ? -9.289 8.911 -15.188 1.00 90.62 182 ASP A CA 1
ATOM 1432 C C . ASP A 1 182 ? -8.739 7.498 -14.922 1.00 90.62 182 ASP A C 1
ATOM 1434 O O . ASP A 1 182 ? -7.951 6.976 -15.716 1.00 90.62 182 ASP A O 1
ATOM 1438 N N . GLY A 1 183 ? -9.179 6.889 -13.818 1.00 93.12 183 GLY A N 1
ATOM 1439 C CA . GLY A 1 183 ? -9.033 5.472 -13.498 1.00 93.12 183 GLY A CA 1
ATOM 1440 C C . GLY A 1 183 ? -9.035 5.204 -11.983 1.00 93.12 183 GLY A C 1
ATOM 1441 O O . GLY A 1 183 ? -9.245 6.131 -11.205 1.00 93.12 183 GLY A O 1
ATOM 1442 N N . PRO A 1 184 ? -8.828 3.945 -11.563 1.00 96.81 184 PRO A N 1
ATOM 1443 C CA . PRO A 1 184 ? -9.027 3.495 -10.180 1.00 96.81 184 PRO A CA 1
ATOM 1444 C C . PRO A 1 184 ? -7.813 3.713 -9.256 1.00 96.81 184 PRO A C 1
ATOM 1446 O O . PRO A 1 184 ? -7.849 3.335 -8.090 1.00 96.81 184 PRO A O 1
ATOM 1449 N N . PHE A 1 185 ? -6.717 4.272 -9.774 1.00 97.62 185 PHE A N 1
ATOM 1450 C CA . PHE A 1 185 ? -5.455 4.459 -9.051 1.00 97.62 185 PHE A CA 1
ATOM 1451 C C . PHE A 1 185 ? -5.316 5.879 -8.495 1.00 97.62 185 PHE A C 1
ATOM 1453 O O . PHE A 1 185 ? -6.001 6.790 -8.958 1.00 97.62 185 PHE A O 1
ATOM 1460 N N . PHE A 1 186 ? -4.380 6.110 -7.566 1.00 96.75 186 PHE A N 1
ATO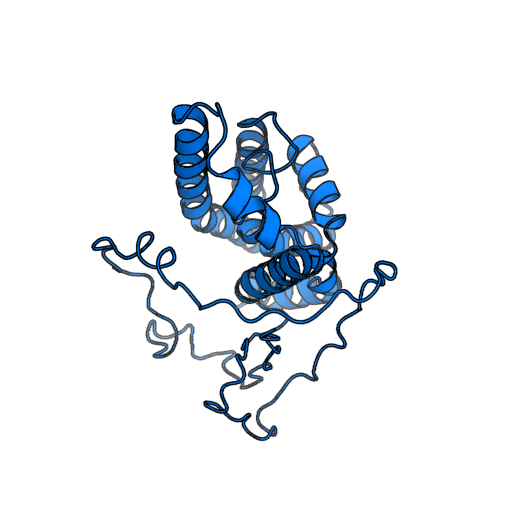M 1461 C CA . PHE A 1 186 ? -4.213 7.423 -6.912 1.00 96.75 186 PHE A CA 1
ATOM 1462 C C . PHE A 1 186 ? -4.036 8.586 -7.896 1.00 96.75 186 PHE A C 1
ATOM 1464 O O . PHE A 1 186 ? -4.528 9.685 -7.663 1.00 96.75 186 PHE A O 1
ATOM 1471 N N . LEU A 1 187 ? -3.354 8.345 -9.021 1.00 95.38 187 LEU A N 1
ATOM 1472 C CA . LEU A 1 187 ? -3.149 9.328 -10.091 1.00 95.38 187 LEU A CA 1
ATOM 1473 C C . LEU A 1 187 ? -4.011 9.020 -11.327 1.00 95.38 187 LEU A C 1
ATOM 1475 O O . LEU A 1 187 ? -3.620 9.326 -12.460 1.00 95.38 187 LEU A O 1
ATOM 1479 N N . GLY A 1 188 ? -5.147 8.348 -11.139 1.00 92.88 188 GLY A N 1
ATOM 1480 C CA . GLY A 1 188 ? -6.015 7.778 -12.172 1.00 92.88 188 GLY A CA 1
ATOM 1481 C C . GLY A 1 188 ? -5.441 6.499 -12.790 1.00 92.88 188 GLY A C 1
ATOM 1482 O O . GLY A 1 188 ? -6.092 5.461 -12.819 1.00 92.88 188 GLY A O 1
ATOM 1483 N N . LYS A 1 189 ? -4.183 6.531 -13.239 1.00 93.31 189 LYS A N 1
ATOM 1484 C CA . LYS A 1 189 ? -3.471 5.362 -13.787 1.00 93.31 189 LYS A CA 1
ATOM 1485 C C . LYS A 1 189 ? -2.441 4.829 -12.799 1.00 93.31 189 LYS A C 1
ATOM 1487 O O . LYS A 1 189 ? -1.880 5.610 -12.037 1.00 93.31 189 LYS A O 1
ATOM 1492 N N . PHE A 1 190 ? -2.154 3.529 -12.894 1.00 93.69 190 PHE A N 1
ATOM 1493 C CA . PHE A 1 190 ? -1.159 2.860 -12.059 1.00 93.69 190 PHE A CA 1
ATOM 1494 C C . PHE A 1 190 ? 0.189 3.589 -12.096 1.00 93.69 190 PHE A C 1
ATOM 1496 O O . PHE A 1 190 ? 0.696 3.937 -13.170 1.00 93.69 190 PHE A O 1
ATOM 1503 N N . SER A 1 191 ? 0.751 3.823 -10.915 1.00 93.69 191 SER A N 1
ATOM 1504 C CA . SER A 1 191 ? 1.899 4.693 -10.694 1.00 93.69 191 SER A CA 1
ATOM 1505 C C . SER A 1 191 ? 2.759 4.221 -9.515 1.00 93.69 191 SER A C 1
ATOM 1507 O O . SER A 1 191 ? 2.421 3.279 -8.797 1.00 93.69 191 SER A O 1
ATOM 1509 N N . LEU A 1 192 ? 3.880 4.911 -9.278 1.00 92.62 192 LEU A N 1
ATOM 1510 C CA . LEU A 1 192 ? 4.737 4.655 -8.115 1.00 92.62 192 LEU A CA 1
ATOM 1511 C C . LEU A 1 192 ? 4.033 4.928 -6.778 1.00 92.62 192 LEU A C 1
ATOM 1513 O O . LEU A 1 192 ? 4.428 4.356 -5.764 1.00 92.62 192 LEU A O 1
ATOM 1517 N N . VAL A 1 193 ? 3.002 5.777 -6.768 1.00 95.44 193 VAL A N 1
ATOM 1518 C CA . VAL A 1 193 ? 2.211 6.045 -5.563 1.00 95.44 193 VAL A CA 1
ATOM 1519 C C . VAL A 1 193 ? 1.482 4.772 -5.14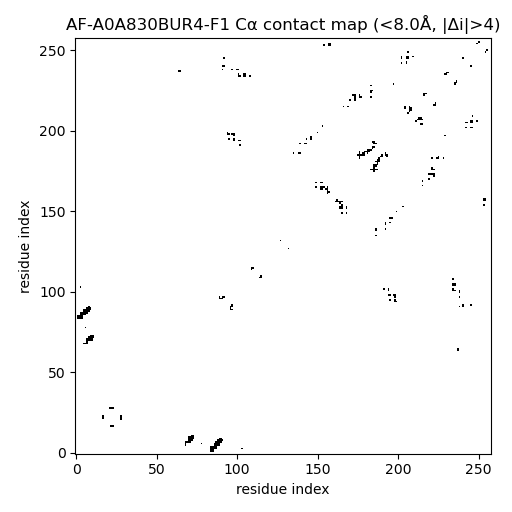0 1.00 95.44 193 VAL A C 1
ATOM 1521 O O . VAL A 1 193 ? 1.609 4.345 -3.997 1.00 95.44 193 VAL A O 1
ATOM 1524 N N . ASP A 1 194 ? 0.824 4.085 -6.074 1.00 98.12 194 ASP A N 1
ATOM 1525 C CA . ASP A 1 194 ? 0.127 2.822 -5.801 1.00 98.12 194 ASP A CA 1
ATOM 1526 C C . ASP A 1 194 ? 1.095 1.756 -5.264 1.00 98.12 194 ASP A C 1
ATOM 1528 O O . ASP A 1 194 ? 0.828 1.113 -4.248 1.00 98.12 194 ASP A O 1
ATOM 1532 N N . ILE A 1 195 ? 2.278 1.646 -5.882 1.00 96.06 195 ILE A N 1
ATOM 1533 C CA . ILE A 1 195 ? 3.355 0.754 -5.430 1.00 96.06 195 ILE A CA 1
ATOM 1534 C C . ILE A 1 195 ? 3.813 1.100 -4.008 1.00 96.06 195 ILE A C 1
ATOM 1536 O O . ILE A 1 195 ? 4.126 0.199 -3.231 1.00 96.06 195 ILE A O 1
ATOM 1540 N N . ALA A 1 196 ? 3.862 2.382 -3.638 1.00 95.88 196 ALA A N 1
ATOM 1541 C CA . ALA A 1 196 ? 4.279 2.782 -2.301 1.00 95.88 196 ALA A CA 1
ATOM 1542 C C . ALA A 1 196 ? 3.288 2.324 -1.220 1.00 95.88 196 ALA A C 1
ATOM 1544 O O . ALA A 1 196 ? 3.713 1.902 -0.139 1.00 95.88 196 ALA A O 1
ATOM 1545 N N . TYR A 1 197 ? 1.991 2.367 -1.507 1.00 97.81 197 TYR A N 1
ATOM 1546 C CA . TYR A 1 197 ? 0.943 2.008 -0.553 1.00 97.81 197 TYR A CA 1
ATOM 1547 C C . TYR A 1 197 ? 0.647 0.501 -0.505 1.00 97.81 197 TYR A C 1
ATOM 1549 O O . TYR A 1 197 ? 0.396 -0.032 0.580 1.00 97.81 197 TYR A O 1
ATOM 1557 N N . ALA A 1 198 ? 0.742 -0.206 -1.636 1.00 97.62 198 ALA A N 1
ATOM 1558 C CA . ALA A 1 198 ? 0.327 -1.606 -1.770 1.00 97.62 198 ALA A CA 1
ATOM 1559 C C . ALA A 1 198 ? 0.903 -2.581 -0.733 1.00 97.62 198 ALA A C 1
ATOM 1561 O O . ALA A 1 198 ? 0.099 -3.216 -0.049 1.00 97.62 198 ALA A O 1
ATOM 1562 N N . PRO A 1 199 ? 2.226 -2.644 -0.489 1.00 96.12 199 PRO A N 1
ATOM 1563 C CA . PRO A 1 199 ? 2.781 -3.559 0.510 1.00 96.12 199 PRO A CA 1
ATOM 1564 C C . PRO A 1 199 ? 2.227 -3.346 1.927 1.00 96.12 199 PRO A C 1
ATOM 1566 O O . PRO A 1 199 ? 2.082 -4.289 2.706 1.00 96.12 199 PRO A O 1
ATOM 1569 N N . PHE A 1 200 ? 1.931 -2.097 2.292 1.00 95.06 200 PHE A N 1
ATOM 1570 C CA . PHE A 1 200 ? 1.426 -1.770 3.625 1.00 95.06 200 PHE A CA 1
ATOM 1571 C C . PHE A 1 200 ? -0.045 -2.129 3.756 1.00 95.06 200 PHE A C 1
ATOM 1573 O O . PHE A 1 200 ? -0.428 -2.768 4.731 1.00 95.06 200 PHE A O 1
ATOM 1580 N N . ILE A 1 201 ? -0.850 -1.776 2.755 1.00 95.75 201 ILE A N 1
ATOM 1581 C CA . ILE A 1 201 ? -2.272 -2.117 2.72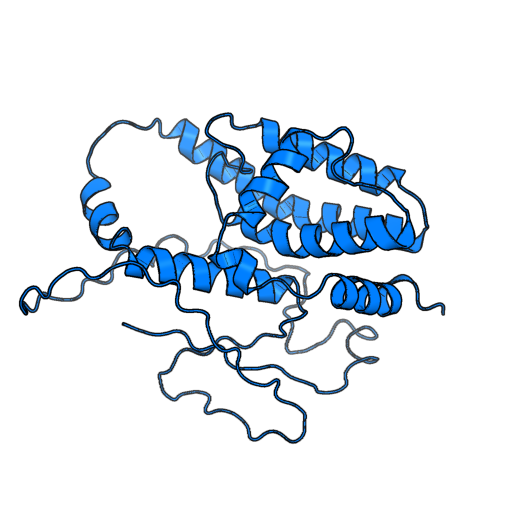9 1.00 95.75 201 ILE A CA 1
ATOM 1582 C C . ILE A 1 201 ? -2.465 -3.635 2.704 1.00 95.75 201 ILE A C 1
ATOM 1584 O O . ILE A 1 201 ? -3.297 -4.131 3.451 1.00 95.75 201 ILE A O 1
ATOM 1588 N N . GLU A 1 202 ? -1.666 -4.379 1.933 1.00 94.88 202 GLU A N 1
ATOM 1589 C CA . GLU A 1 202 ? -1.661 -5.851 1.928 1.00 94.88 202 GLU A CA 1
ATOM 1590 C C . GLU A 1 202 ? -1.557 -6.425 3.351 1.00 94.88 202 GLU A C 1
ATOM 1592 O O . GLU A 1 202 ? -2.399 -7.216 3.778 1.00 94.88 202 GLU A O 1
ATOM 1597 N N . ARG A 1 203 ? -0.570 -5.947 4.118 1.00 93.25 203 ARG A N 1
ATOM 1598 C CA . ARG A 1 203 ? -0.314 -6.379 5.500 1.00 93.25 203 ARG A CA 1
ATOM 1599 C C . ARG A 1 203 ? -1.415 -5.945 6.459 1.00 93.25 203 ARG A C 1
ATOM 1601 O O . ARG A 1 203 ? -1.871 -6.741 7.275 1.00 93.25 203 ARG A O 1
ATOM 1608 N N . PHE A 1 204 ? -1.853 -4.690 6.365 1.00 92.94 204 PHE A N 1
ATOM 1609 C CA . PHE A 1 204 ? -2.897 -4.162 7.238 1.00 92.94 204 PHE A CA 1
ATOM 1610 C C . PHE A 1 204 ? -4.234 -4.872 7.015 1.00 92.94 204 PHE A C 1
ATOM 1612 O O . PHE A 1 204 ? -4.901 -5.193 7.994 1.00 92.94 204 PHE A O 1
ATOM 1619 N N . ARG A 1 205 ? -4.593 -5.202 5.767 1.00 92.50 205 ARG A N 1
ATOM 1620 C CA . ARG A 1 205 ? -5.798 -5.989 5.456 1.00 92.50 205 ARG A CA 1
ATOM 1621 C C . ARG A 1 205 ? -5.785 -7.342 6.153 1.00 92.50 205 ARG A C 1
ATOM 1623 O O . ARG A 1 205 ? -6.743 -7.661 6.851 1.00 92.50 205 ARG A O 1
ATOM 1630 N N . ALA A 1 206 ? -4.701 -8.104 5.996 1.00 91.50 206 ALA A N 1
ATOM 1631 C CA . ALA A 1 206 ? -4.563 -9.411 6.635 1.00 91.50 206 ALA A CA 1
ATOM 1632 C C . ALA A 1 206 ? -4.679 -9.300 8.166 1.00 91.50 206 ALA A C 1
ATOM 1634 O O . ALA A 1 206 ? -5.414 -10.054 8.798 1.00 91.50 206 ALA A O 1
ATOM 1635 N N . PHE A 1 207 ? -4.019 -8.301 8.754 1.00 88.62 207 PHE A N 1
ATOM 1636 C CA . PHE A 1 207 ? -4.003 -8.096 10.199 1.00 88.62 207 PHE A CA 1
ATOM 1637 C C . PHE A 1 207 ? -5.362 -7.680 10.780 1.00 88.62 207 PHE A C 1
ATOM 1639 O O . PHE A 1 207 ? -5.805 -8.257 11.770 1.00 88.62 207 PHE A O 1
ATOM 1646 N N . PHE A 1 208 ? -6.040 -6.693 10.183 1.00 88.56 208 PHE A N 1
ATOM 1647 C CA . PHE A 1 208 ? -7.354 -6.241 10.660 1.00 88.56 208 PHE A CA 1
ATOM 1648 C C . PHE A 1 208 ? -8.438 -7.304 10.471 1.00 88.56 208 PHE A C 1
ATOM 1650 O O . PHE A 1 208 ? -9.302 -7.447 11.339 1.00 88.56 208 PHE A O 1
ATOM 1657 N N . SER A 1 209 ? -8.359 -8.086 9.392 1.00 87.94 209 SER A N 1
ATOM 1658 C CA . SER A 1 209 ? -9.264 -9.213 9.183 1.00 87.94 209 SER A CA 1
ATOM 1659 C C . SER A 1 209 ? -9.095 -10.276 10.273 1.00 87.94 209 SER A C 1
ATOM 1661 O O . SER A 1 209 ? -10.092 -10.703 10.843 1.00 87.94 209 SER A O 1
ATOM 1663 N N . ASP A 1 210 ? -7.858 -10.677 10.590 1.00 86.62 210 ASP A N 1
ATOM 1664 C CA . ASP A 1 210 ? -7.584 -11.748 11.563 1.00 86.62 210 ASP A CA 1
ATOM 1665 C C . ASP A 1 210 ? -7.885 -11.332 13.011 1.00 86.62 210 ASP A C 1
ATOM 1667 O O . ASP A 1 210 ? -8.500 -12.077 13.767 1.00 86.62 210 ASP A O 1
ATOM 1671 N N . LEU A 1 211 ? -7.468 -10.129 13.413 1.00 81.81 211 LEU A N 1
ATOM 1672 C CA . LEU A 1 211 ? -7.476 -9.737 14.828 1.00 81.81 211 LEU A CA 1
ATOM 1673 C C . LEU A 1 211 ? -8.687 -8.924 15.257 1.00 81.81 211 LEU A C 1
ATOM 1675 O O . LEU A 1 211 ? -9.030 -8.900 16.437 1.00 81.81 211 LEU A O 1
ATOM 1679 N N . LYS A 1 212 ? -9.289 -8.193 14.322 1.00 79.88 212 LYS A N 1
ATOM 1680 C CA . LYS A 1 212 ? -10.373 -7.252 14.615 1.00 79.88 212 LYS A CA 1
ATOM 1681 C C . LYS A 1 212 ? -11.690 -7.649 13.967 1.00 79.88 212 LYS A C 1
ATOM 1683 O O . LYS A 1 212 ? -12.682 -6.972 14.222 1.00 79.88 212 LYS A O 1
ATOM 1688 N N . ASN A 1 213 ? -11.698 -8.698 13.133 1.00 85.69 213 ASN A N 1
ATOM 1689 C CA . ASN A 1 213 ? -12.816 -9.034 12.249 1.00 85.69 213 ASN A CA 1
ATOM 1690 C C . ASN A 1 213 ? -13.333 -7.786 11.502 1.00 85.69 213 ASN A C 1
ATOM 1692 O O . ASN A 1 213 ? -14.536 -7.573 11.357 1.00 85.69 213 ASN A O 1
ATOM 1696 N N . TYR A 1 214 ? -12.404 -6.902 11.119 1.00 85.94 214 TYR A N 1
ATOM 1697 C CA . TYR A 1 214 ? -12.704 -5.600 10.538 1.00 85.94 214 TYR A CA 1
ATOM 1698 C C . TYR A 1 214 ? -12.229 -5.556 9.093 1.00 85.94 214 TYR A C 1
ATOM 1700 O O . TYR A 1 214 ? -11.039 -5.710 8.808 1.00 85.94 214 TYR A O 1
ATOM 1708 N N . ASP A 1 215 ? -13.163 -5.293 8.186 1.00 89.81 215 ASP A N 1
ATOM 1709 C CA . ASP A 1 215 ? -12.854 -5.035 6.790 1.00 89.81 215 ASP A CA 1
ATOM 1710 C C . ASP A 1 215 ? -12.568 -3.545 6.580 1.00 89.81 215 ASP A C 1
ATOM 1712 O O . ASP A 1 215 ? -13.471 -2.706 6.577 1.00 89.81 215 ASP A O 1
ATOM 1716 N N . ILE A 1 216 ? -11.295 -3.221 6.352 1.00 91.62 216 ILE A N 1
ATOM 1717 C CA . ILE A 1 216 ? -10.852 -1.849 6.081 1.00 91.62 216 ILE A CA 1
ATOM 1718 C C . ILE A 1 216 ? -11.427 -1.264 4.779 1.00 91.62 216 ILE A C 1
ATOM 1720 O O . ILE A 1 216 ? -11.311 -0.061 4.558 1.00 91.62 216 ILE A O 1
ATOM 1724 N N . THR A 1 217 ? -12.034 -2.078 3.911 1.00 95.06 217 THR A N 1
ATOM 1725 C CA . THR A 1 217 ? -12.686 -1.614 2.676 1.00 95.06 217 THR A CA 1
ATOM 1726 C C . THR A 1 217 ? -14.160 -1.253 2.872 1.00 95.06 217 THR A C 1
ATOM 1728 O O . THR A 1 217 ? -14.740 -0.555 2.038 1.00 95.06 217 THR A O 1
ATOM 1731 N N . SER A 1 218 ? -14.759 -1.645 4.001 1.00 93.50 218 SER A N 1
ATOM 1732 C CA . SER A 1 218 ? -16.148 -1.320 4.318 1.00 93.50 218 SER A CA 1
ATOM 1733 C C . SER A 1 218 ? -16.352 0.194 4.419 1.00 93.50 218 SER A C 1
ATOM 1735 O O . SER A 1 218 ? -15.583 0.896 5.076 1.00 93.50 218 SER A O 1
ATOM 1737 N N . GLY A 1 219 ? -17.373 0.707 3.725 1.00 95.75 219 GLY A N 1
ATOM 1738 C CA . GLY A 1 219 ? -17.653 2.144 3.622 1.00 95.75 219 GLY A CA 1
ATOM 1739 C C . GLY A 1 219 ? -16.710 2.932 2.700 1.00 95.75 219 GLY A C 1
ATOM 1740 O O . GLY A 1 219 ? -16.883 4.141 2.570 1.00 95.75 219 GLY A O 1
ATOM 1741 N N . ARG A 1 220 ? -15.743 2.276 2.037 1.00 97.44 220 ARG A N 1
ATOM 1742 C CA . ARG A 1 220 ? -14.711 2.918 1.200 1.00 97.44 220 ARG A CA 1
ATOM 1743 C C . ARG A 1 220 ? -14.691 2.320 -0.214 1.00 97.44 220 ARG A C 1
ATOM 1745 O O . ARG A 1 220 ? -13.834 1.491 -0.528 1.00 97.44 220 ARG A O 1
ATOM 1752 N N . PRO A 1 221 ? -15.662 2.669 -1.079 1.00 97.94 221 PRO A N 1
ATOM 1753 C CA . PRO A 1 221 ? -15.853 1.996 -2.362 1.00 97.94 221 PRO A CA 1
ATOM 1754 C C . PRO A 1 221 ? -14.704 2.214 -3.356 1.00 97.94 221 PRO A C 1
ATOM 1756 O O . PRO A 1 221 ? -14.375 1.292 -4.102 1.00 97.94 221 PRO A O 1
ATOM 1759 N N . ARG A 1 222 ? -14.058 3.391 -3.380 1.00 97.81 222 ARG A N 1
ATOM 1760 C CA . ARG A 1 222 ? -12.903 3.606 -4.270 1.0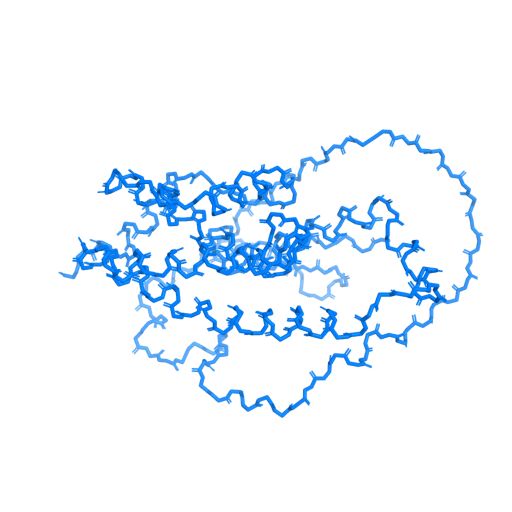0 97.81 222 ARG A CA 1
ATOM 1761 C C . ARG A 1 222 ? -11.694 2.850 -3.766 1.00 97.81 222 ARG A C 1
ATOM 1763 O O . ARG A 1 222 ? -10.954 2.288 -4.567 1.00 97.81 222 ARG A O 1
ATOM 1770 N N . PHE A 1 223 ? -11.516 2.797 -2.451 1.00 98.31 223 PHE A N 1
ATOM 1771 C CA . PHE A 1 223 ? -10.474 1.986 -1.849 1.00 98.31 223 PHE A CA 1
ATOM 1772 C C . PHE A 1 223 ? -10.673 0.489 -2.120 1.00 98.31 223 PHE A C 1
ATOM 1774 O O . PHE A 1 223 ? -9.721 -0.192 -2.500 1.00 98.31 223 PHE A O 1
ATOM 1781 N N . ALA A 1 224 ? -11.905 -0.014 -2.011 1.00 98.06 224 ALA A N 1
ATOM 1782 C CA . ALA A 1 224 ? -12.247 -1.386 -2.380 1.00 98.06 224 ALA A CA 1
ATOM 1783 C C . ALA A 1 224 ? -11.904 -1.680 -3.852 1.00 98.06 224 ALA A C 1
ATOM 1785 O O . ALA A 1 224 ? -11.233 -2.672 -4.146 1.00 98.06 224 ALA A O 1
ATOM 1786 N N . LEU A 1 225 ? -12.279 -0.774 -4.763 1.00 98.12 225 LEU A N 1
ATOM 1787 C CA . LEU A 1 225 ? -11.952 -0.887 -6.185 1.00 98.12 225 LEU A CA 1
ATOM 1788 C C . LEU A 1 225 ? -10.437 -0.850 -6.435 1.00 98.12 225 LEU A C 1
ATOM 1790 O O . LEU A 1 225 ? -9.916 -1.655 -7.200 1.00 98.12 225 LEU A O 1
ATOM 1794 N N . TRP A 1 226 ? -9.709 0.045 -5.767 1.00 98.56 226 TRP A N 1
ATOM 1795 C CA . TRP A 1 226 ? -8.251 0.121 -5.863 1.00 98.56 226 TRP A CA 1
ATOM 1796 C C . TRP A 1 226 ? -7.590 -1.197 -5.446 1.00 98.56 226 TRP A C 1
ATOM 1798 O O . TRP A 1 226 ? -6.691 -1.687 -6.129 1.00 98.56 226 TRP A O 1
ATOM 1808 N N . VAL A 1 227 ? -8.061 -1.809 -4.355 1.00 97.62 227 VAL A N 1
ATOM 1809 C CA . VAL A 1 227 ? -7.580 -3.115 -3.888 1.00 97.62 227 VAL A CA 1
ATOM 1810 C C . VAL A 1 227 ? -7.832 -4.200 -4.938 1.00 97.62 227 VAL A C 1
ATOM 1812 O O . VAL A 1 227 ? -6.943 -5.012 -5.206 1.00 97.62 227 VAL A O 1
ATOM 1815 N N . GLU A 1 228 ? -9.028 -4.233 -5.527 1.00 97.19 228 GLU A N 1
ATOM 1816 C CA . GLU A 1 228 ? -9.384 -5.188 -6.580 1.00 97.19 228 GLU A CA 1
ATOM 1817 C C . GLU A 1 228 ? -8.464 -5.037 -7.800 1.00 97.19 228 GLU A C 1
ATOM 1819 O O . GLU A 1 228 ? -7.879 -6.012 -8.272 1.00 97.19 228 GLU A O 1
ATOM 1824 N N . GLU A 1 229 ? -8.280 -3.805 -8.272 1.00 97.88 229 GLU A N 1
ATOM 1825 C CA . GLU A 1 229 ? -7.472 -3.485 -9.448 1.00 97.88 229 GLU A CA 1
ATOM 1826 C C . GLU A 1 229 ? -5.981 -3.744 -9.221 1.00 97.88 229 GLU A C 1
ATOM 1828 O O . GLU A 1 229 ? -5.309 -4.281 -10.103 1.00 97.88 229 GLU A O 1
ATOM 1833 N N . MET A 1 230 ? -5.460 -3.468 -8.022 1.00 97.12 230 MET A N 1
ATOM 1834 C CA . MET A 1 230 ? -4.100 -3.856 -7.642 1.00 97.12 230 MET A CA 1
ATOM 1835 C C . MET A 1 230 ? -3.902 -5.370 -7.756 1.00 97.12 230 MET A C 1
ATOM 1837 O O . MET A 1 230 ? -2.921 -5.811 -8.355 1.00 97.12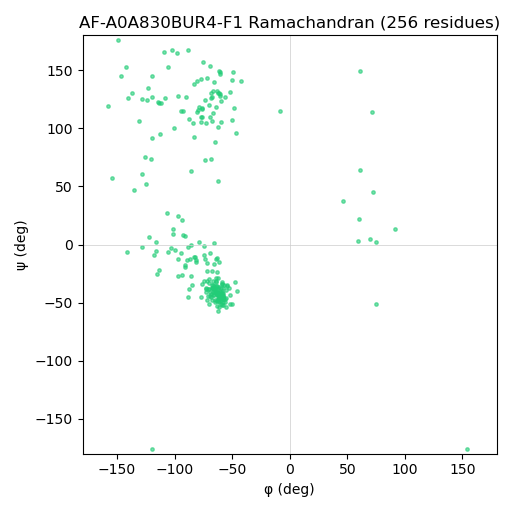 230 MET A O 1
ATOM 1841 N N . ASN A 1 231 ? -4.851 -6.177 -7.269 1.00 95.69 231 ASN A N 1
ATOM 1842 C CA . ASN A 1 231 ? -4.775 -7.642 -7.331 1.00 95.69 231 ASN A CA 1
ATOM 1843 C C . ASN A 1 231 ? -4.913 -8.218 -8.752 1.00 95.69 231 ASN A C 1
ATOM 1845 O O . ASN A 1 231 ? -4.691 -9.412 -8.932 1.00 95.69 231 ASN A O 1
ATOM 1849 N N . LYS A 1 232 ? -5.232 -7.406 -9.769 1.00 95.50 232 LYS A N 1
ATOM 1850 C CA . LYS A 1 232 ? -5.179 -7.802 -11.191 1.00 95.50 232 LYS A CA 1
ATOM 1851 C C . LYS A 1 232 ? -3.786 -7.603 -11.804 1.00 95.50 232 LYS A C 1
ATOM 1853 O O . LYS A 1 232 ? -3.506 -8.095 -12.897 1.00 95.50 232 LYS A O 1
ATOM 1858 N N . ILE A 1 233 ? -2.886 -6.887 -11.125 1.00 92.56 233 ILE A N 1
ATOM 1859 C CA . ILE A 1 233 ? -1.547 -6.581 -11.631 1.00 92.56 233 ILE A CA 1
ATOM 1860 C C . ILE A 1 233 ? -0.606 -7.749 -11.337 1.00 92.56 233 ILE A C 1
ATOM 1862 O O . ILE A 1 233 ? -0.094 -7.892 -10.230 1.00 92.56 233 ILE A O 1
ATOM 1866 N N . GLU A 1 234 ? -0.288 -8.536 -12.366 1.00 91.81 234 GLU A N 1
ATOM 1867 C CA . GLU A 1 234 ? 0.638 -9.679 -12.258 1.00 91.81 234 GLU A CA 1
ATOM 1868 C C . GLU A 1 234 ? 1.990 -9.317 -11.625 1.00 91.81 234 GLU A C 1
ATOM 1870 O O . GLU A 1 234 ? 2.525 -10.072 -10.819 1.00 91.81 234 GLU A O 1
ATOM 1875 N N . ALA A 1 235 ? 2.515 -8.122 -11.922 1.00 89.88 235 ALA A N 1
ATOM 1876 C CA . ALA A 1 235 ? 3.769 -7.644 -11.340 1.00 89.88 235 ALA A CA 1
ATOM 1877 C C . ALA A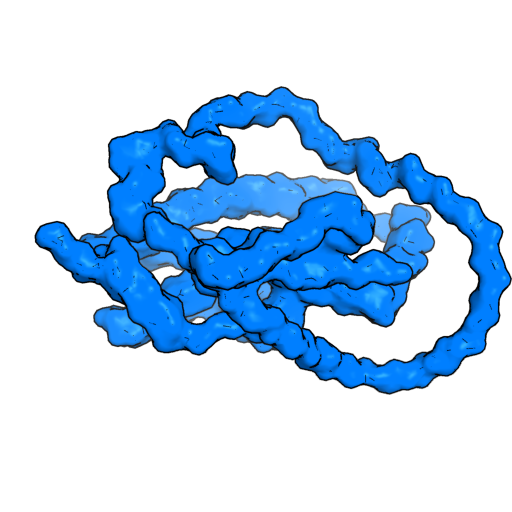 1 235 ? 3.719 -7.489 -9.811 1.00 89.88 235 ALA A C 1
ATOM 1879 O O . ALA A 1 235 ? 4.758 -7.609 -9.168 1.00 89.88 235 ALA A O 1
ATOM 1880 N N . TYR A 1 236 ? 2.539 -7.213 -9.252 1.00 94.75 236 TYR A N 1
ATOM 1881 C CA . TYR A 1 236 ? 2.308 -7.120 -7.816 1.00 94.75 236 TYR A CA 1
ATOM 1882 C C . TYR A 1 236 ? 1.957 -8.482 -7.215 1.00 94.75 236 TYR A C 1
ATOM 1884 O O . TYR A 1 236 ? 2.569 -8.855 -6.217 1.00 94.75 236 TYR A O 1
ATOM 1892 N N . LYS A 1 237 ? 1.071 -9.256 -7.858 1.00 93.81 237 LYS A N 1
ATOM 1893 C CA . LYS A 1 237 ? 0.671 -10.603 -7.405 1.00 93.81 237 LYS A CA 1
ATOM 1894 C C . LYS A 1 237 ? 1.867 -11.514 -7.133 1.00 93.81 237 LYS A C 1
ATOM 1896 O O . LYS A 1 237 ? 1.921 -12.160 -6.099 1.00 93.81 237 LYS A O 1
ATOM 1901 N N . GLN A 1 238 ? 2.867 -11.498 -8.018 1.00 91.44 238 GLN A N 1
ATOM 1902 C CA . GLN A 1 238 ? 4.098 -12.293 -7.878 1.00 91.44 238 GLN A CA 1
ATOM 1903 C C . GLN A 1 238 ? 4.956 -11.927 -6.654 1.00 91.44 238 GLN A C 1
ATOM 1905 O O . GLN A 1 238 ? 5.917 -12.627 -6.355 1.00 91.44 238 GLN A O 1
ATOM 1910 N N . THR A 1 239 ? 4.658 -10.813 -5.984 1.00 92.94 239 THR A N 1
ATOM 1911 C CA . THR A 1 239 ? 5.402 -10.331 -4.809 1.00 92.94 239 THR A CA 1
ATOM 1912 C C . THR A 1 239 ? 4.653 -10.533 -3.498 1.00 92.94 239 THR A C 1
ATOM 1914 O O . THR A 1 239 ? 5.201 -10.212 -2.445 1.00 92.94 239 THR A O 1
ATOM 1917 N N . GLN A 1 240 ? 3.397 -10.983 -3.563 1.00 92.12 240 GLN A N 1
ATOM 1918 C CA . GLN A 1 240 ? 2.569 -11.189 -2.381 1.00 92.12 240 GLN A CA 1
ATOM 1919 C C . GLN A 1 240 ? 3.060 -12.413 -1.611 1.00 92.12 240 GLN A C 1
ATOM 1921 O O . GLN A 1 240 ? 3.476 -13.410 -2.201 1.00 92.12 240 GLN A O 1
ATOM 1926 N N . LEU A 1 241 ? 2.998 -12.322 -0.287 1.00 88.19 241 LEU A N 1
ATOM 1927 C CA . LEU A 1 241 ? 3.233 -13.456 0.607 1.00 88.19 241 LEU A CA 1
ATOM 1928 C C . LEU A 1 241 ? 1.904 -14.003 1.121 1.00 88.19 241 LEU A C 1
ATOM 1930 O O . LEU A 1 241 ? 0.862 -13.355 0.987 1.00 88.19 241 LEU A O 1
ATOM 1934 N N . ASP A 1 242 ? 1.946 -15.185 1.739 1.00 89.12 242 ASP A N 1
ATOM 1935 C CA . ASP A 1 242 ? 0.783 -15.736 2.430 1.00 89.12 242 ASP A CA 1
ATOM 1936 C C . ASP A 1 242 ? 0.295 -14.726 3.496 1.00 89.12 242 ASP A C 1
ATOM 1938 O O . ASP A 1 242 ? 1.085 -14.292 4.345 1.00 89.12 242 ASP A O 1
ATOM 1942 N N . PRO A 1 243 ? -0.997 -14.339 3.494 1.00 89.38 243 PRO A N 1
ATOM 1943 C CA . PRO A 1 243 ? -1.585 -13.505 4.538 1.00 89.38 243 PRO A CA 1
ATOM 1944 C C . PRO A 1 243 ? -1.262 -13.952 5.971 1.00 89.38 243 PRO A C 1
ATOM 1946 O O . PRO A 1 243 ? -1.121 -13.101 6.852 1.00 89.38 243 PRO A O 1
ATOM 1949 N N . LYS A 1 244 ? -1.101 -15.258 6.216 1.00 89.44 244 LYS A N 1
ATOM 1950 C CA . LYS A 1 244 ? -0.720 -15.799 7.529 1.00 89.44 244 LYS A CA 1
ATOM 1951 C C . LYS A 1 244 ? 0.668 -15.335 7.967 1.00 89.44 244 LYS A C 1
ATOM 1953 O O . LYS A 1 244 ? 0.826 -14.925 9.116 1.00 89.44 244 LYS A O 1
ATOM 1958 N N . GLU A 1 245 ? 1.642 -15.300 7.057 1.00 88.31 245 GLU A N 1
ATOM 1959 C CA . GLU A 1 245 ? 2.996 -14.814 7.358 1.00 88.31 245 GLU A CA 1
ATOM 1960 C C . GLU A 1 245 ? 2.985 -13.333 7.760 1.00 88.31 245 GLU A C 1
ATOM 1962 O O . GLU A 1 245 ? 3.688 -12.918 8.690 1.00 88.31 245 GLU A O 1
ATOM 1967 N N . HIS A 1 246 ? 2.147 -12.521 7.102 1.00 87.81 246 HIS A N 1
ATOM 1968 C CA . HIS A 1 246 ? 1.971 -11.112 7.470 1.00 87.81 246 HIS A CA 1
ATOM 1969 C C . HIS A 1 246 ? 1.427 -10.970 8.890 1.00 87.81 246 HIS A C 1
ATOM 1971 O O . HIS A 1 246 ? 1.960 -10.183 9.680 1.00 87.81 246 HIS A O 1
ATOM 1977 N N . VAL A 1 247 ? 0.391 -11.746 9.221 1.00 87.75 247 VAL A N 1
ATOM 1978 C CA . VAL A 1 247 ? -0.251 -11.743 10.540 1.00 87.75 247 VAL A CA 1
ATOM 1979 C C . VAL A 1 247 ? 0.735 -12.161 11.630 1.00 87.75 247 VAL A C 1
ATOM 1981 O O . VAL A 1 247 ? 0.865 -11.451 12.627 1.00 87.75 247 VAL A O 1
ATOM 1984 N N . GLU A 1 248 ? 1.463 -13.263 11.451 1.00 88.44 248 GLU A N 1
ATOM 1985 C CA . GLU A 1 248 ? 2.446 -13.760 12.424 1.00 88.44 248 GLU A CA 1
ATOM 1986 C C . GLU A 1 248 ? 3.568 -12.746 12.680 1.00 88.44 248 GLU A C 1
ATOM 1988 O O . GLU A 1 248 ? 3.881 -12.418 13.831 1.00 88.44 248 GLU A O 1
ATOM 1993 N N . SER A 1 249 ? 4.128 -12.183 11.606 1.00 84.12 249 SER A N 1
ATOM 1994 C CA . SER A 1 249 ? 5.167 -11.154 11.676 1.00 84.12 249 SER A CA 1
ATOM 1995 C C . SER A 1 249 ? 4.693 -9.919 12.449 1.00 84.12 249 SER A C 1
ATOM 1997 O O . SER A 1 249 ? 5.394 -9.406 13.328 1.00 84.12 249 SER A O 1
ATOM 1999 N N . TYR A 1 250 ? 3.473 -9.453 12.177 1.00 83.81 250 TYR A N 1
ATOM 2000 C CA . TYR A 1 250 ? 2.929 -8.263 12.826 1.00 83.81 250 TYR A CA 1
ATOM 2001 C C . TYR A 1 250 ? 2.476 -8.527 14.264 1.00 83.81 250 TYR A C 1
ATOM 2003 O O . TYR A 1 250 ? 2.680 -7.657 15.111 1.00 83.81 250 TYR A O 1
ATOM 2011 N N . LYS A 1 251 ? 1.954 -9.721 14.582 1.00 86.38 251 LYS A N 1
ATOM 2012 C CA . LYS A 1 251 ? 1.691 -10.147 15.968 1.00 86.38 251 LYS A CA 1
ATOM 2013 C C . LYS A 1 251 ? 2.977 -10.060 16.789 1.00 86.38 251 LYS A C 1
ATOM 2015 O O . LYS A 1 251 ? 3.001 -9.392 17.820 1.00 86.38 251 LYS A O 1
ATOM 2020 N N . LYS A 1 252 ? 4.083 -10.613 1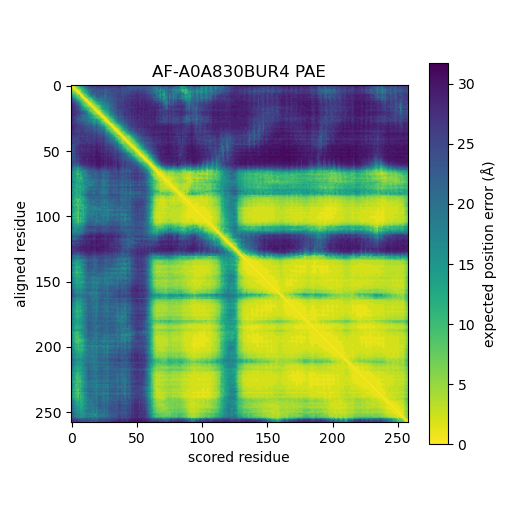6.279 1.00 86.12 252 LYS A N 1
ATOM 2021 C CA . LYS A 1 252 ? 5.399 -10.523 16.930 1.00 86.12 252 LYS A CA 1
ATOM 2022 C C . LYS A 1 252 ? 5.941 -9.094 17.026 1.00 86.12 252 LYS A C 1
ATOM 2024 O O . LYS A 1 252 ? 6.724 -8.802 17.916 1.00 86.12 252 LYS A O 1
ATOM 2029 N N . ARG A 1 253 ? 5.586 -8.197 16.108 1.00 81.75 253 ARG A N 1
ATOM 2030 C CA . ARG A 1 253 ? 6.130 -6.830 16.092 1.00 81.75 253 ARG A CA 1
ATOM 2031 C C . ARG A 1 253 ? 5.345 -5.843 16.952 1.00 81.75 253 ARG A C 1
ATOM 2033 O O . ARG A 1 253 ? 5.940 -4.934 17.530 1.00 81.75 253 ARG A O 1
ATOM 2040 N N . PHE A 1 254 ? 4.023 -5.962 16.957 1.00 80.25 254 PHE A N 1
ATOM 2041 C CA . PHE A 1 254 ? 3.125 -4.959 17.528 1.00 80.25 254 PHE A CA 1
ATOM 2042 C C . PHE A 1 254 ? 2.363 -5.456 18.751 1.00 80.25 254 PHE A C 1
ATOM 2044 O O . PHE A 1 254 ? 1.941 -4.620 19.543 1.00 80.25 254 PHE A O 1
ATOM 2051 N N . LEU A 1 255 ? 2.215 -6.776 18.917 1.00 77.38 255 LEU A N 1
ATOM 2052 C CA . LEU A 1 255 ? 1.416 -7.381 19.986 1.00 77.38 255 LEU A CA 1
ATOM 2053 C C . LEU A 1 255 ? 2.220 -8.258 20.950 1.00 77.38 255 LEU A C 1
ATOM 2055 O O . LEU A 1 255 ? 1.675 -8.670 21.969 1.00 77.38 255 LEU A O 1
ATOM 2059 N N . SER A 1 256 ? 3.495 -8.556 20.678 1.00 69.25 256 SER A N 1
ATOM 2060 C CA . SER A 1 256 ? 4.334 -9.217 21.678 1.00 69.25 256 SER A CA 1
ATOM 2061 C C . SER A 1 256 ? 4.576 -8.244 22.835 1.00 69.25 256 SER A C 1
ATOM 2063 O O . SER A 1 256 ? 5.309 -7.261 22.677 1.00 69.25 256 SER A O 1
ATOM 2065 N N . SER A 1 257 ? 3.921 -8.501 23.966 1.00 53.03 257 SER A N 1
ATOM 2066 C CA . SER A 1 257 ? 4.029 -7.720 25.196 1.00 53.03 257 SER A CA 1
ATOM 2067 C C . SER A 1 257 ? 5.488 -7.490 25.601 1.00 53.03 257 SER A C 1
ATOM 2069 O O . SER A 1 257 ? 6.332 -8.378 25.460 1.00 53.03 257 SER A O 1
ATOM 2071 N N . LYS A 1 258 ? 5.771 -6.290 26.115 1.00 44.72 258 LYS A N 1
ATOM 2072 C CA . LYS A 1 258 ? 6.837 -6.118 27.106 1.00 44.72 258 LYS A CA 1
ATOM 2073 C C . LYS A 1 258 ? 6.338 -6.595 28.459 1.00 44.72 258 LYS A C 1
ATOM 2075 O O . LYS A 1 258 ? 5.125 -6.412 28.705 1.00 44.72 258 LYS A O 1
#

Radius of gyration: 21.07 Å; Cα contacts (8 Å, |Δi|>4): 200; chains: 1; bounding box: 48×42×66 Å

Mean predicted aligned error: 14.1 Å

Secondary structure (DSSP, 8-state):
----EE----B---TTTTTTSS--TTS--SS--------SSSSS-----------------------PPPPPBTTSPPPPSSSS--EE---TT-HHHHHHHHHHHHHHHHHHTTHHHHHTTTTTS----HHHHHHHHHHHHHHHHHHHHHHHHHHHHHHHT--HHHHHHHHHHHHHHTS--SSSBTBBB--HHHHHHHHHHHHHHHHHHHHH---TTTT-HHHHHHHHHHTT-HHHHTTPPPHHHHHHHHIIIIIS--